Protein AF-I7MD70-F1 (afdb_monomer_lite)

Foldseek 3Di:
DVVVVVVVVVVVVVVVVVVVVVVVVVVVVVVVVVVVVVVVVVVVVCVVCLVVQLCSVPDLLLLLQLLLLCVVLVVDDLVLCPQLLVLLVCLVCCLVCQLVVVLVVCVVPVCPPVVVCVVPVPDDPVVVVVVSVVVSVVVSVVCNVDPVSVVSSVVSSVVSSVSSCVWFNPCSVVSRPDRDPPDDSNNSSVSSVVVSCCQPPPCDVPPHDHSLPDDRPDDCVNGPDDPDPDDDDD

Organism: Tetrahymena thermophila (strain SB210) (NCBI:txid312017)

pLDDT: mean 82.73, std 14.45, range [34.0, 96.69]

Sequence (234 aa):
MSSFIQYEFLKIYQGNQKIKNYYKRKRLIFQQKKVLKKKQKEIQMSTNNLRLKPWFHWTDEERSHAIFSAYEKRILKSEDLPSFLRANRINNVSTWVFPLIALPLFNQSIFKLGFAQRILLTRPAIEWHCFKIATVAASWLAWLNFSPFYRKLENEKEYLLDTLESRIGINVLDLNDALPRWTTSQEYNRRTQQLYNQRNGFFAGLLYPQEESSRPLVDIASFPKNLHKEKLTK

Radius of gyration: 27.77 Å; chains: 1; bounding box: 55×81×68 Å

Structure (mmCIF, N/CA/C/O backbone):
data_AF-I7MD70-F1
#
_entry.id   AF-I7MD70-F1
#
loop_
_atom_site.group_PDB
_atom_site.id
_atom_site.type_symbol
_atom_site.label_atom_id
_atom_site.label_alt_id
_atom_site.label_comp_id
_atom_site.label_asym_id
_atom_site.label_entity_id
_atom_site.label_seq_id
_atom_site.pdbx_PDB_ins_code
_atom_site.Cartn_x
_atom_site.Cartn_y
_atom_site.Cartn_z
_atom_site.occupancy
_atom_site.B_iso_or_equiv
_atom_site.auth_seq_id
_atom_site.auth_comp_id
_atom_site.auth_asym_id
_atom_site.auth_atom_id
_atom_site.pdbx_PDB_model_num
ATOM 1 N N . MET A 1 1 ? -29.480 62.661 -23.751 1.00 62.09 1 MET A N 1
ATOM 2 C CA . MET A 1 1 ? -29.067 62.670 -22.325 1.00 62.09 1 MET A CA 1
ATOM 3 C C . MET A 1 1 ? -29.335 61.352 -21.588 1.00 62.09 1 MET A C 1
ATOM 5 O O . MET A 1 1 ? -28.479 60.954 -20.813 1.00 62.09 1 MET A O 1
ATOM 9 N N . SER A 1 2 ? -30.439 60.631 -21.839 1.00 71.50 2 SER A N 1
ATOM 10 C CA . SER A 1 2 ? -30.762 59.364 -21.140 1.00 71.50 2 SER A CA 1
ATOM 11 C C . SER A 1 2 ? -29.744 58.215 -21.352 1.00 71.50 2 SER A C 1
ATOM 13 O O . SER A 1 2 ? -29.402 57.516 -20.401 1.00 71.50 2 SER A O 1
ATOM 15 N N . SER A 1 3 ? -29.168 58.070 -22.552 1.00 77.12 3 SER A N 1
ATOM 16 C CA . SER A 1 3 ? -28.225 56.981 -22.882 1.00 77.12 3 SER A CA 1
ATOM 17 C C . SER A 1 3 ? -26.868 57.061 -22.165 1.00 77.12 3 SER A C 1
ATOM 19 O O . SER A 1 3 ? -26.274 56.030 -21.852 1.00 77.12 3 SER A O 1
ATOM 21 N N . PHE A 1 4 ? -26.380 58.268 -21.863 1.00 82.50 4 PHE A N 1
ATOM 22 C CA . PHE A 1 4 ? -25.096 58.472 -21.180 1.00 82.50 4 PHE A CA 1
ATOM 23 C C . PHE A 1 4 ? -25.156 58.045 -19.705 1.00 82.50 4 PHE A C 1
ATOM 25 O O . PHE A 1 4 ? -24.253 57.373 -19.210 1.00 82.50 4 PHE A O 1
ATOM 32 N N . ILE A 1 5 ? -26.266 58.354 -19.025 1.00 83.75 5 ILE A N 1
ATOM 33 C CA . ILE A 1 5 ? -26.500 57.966 -17.625 1.00 83.75 5 ILE A CA 1
ATOM 34 C C . ILE A 1 5 ? -26.571 56.436 -17.496 1.00 83.75 5 ILE A C 1
ATOM 36 O O . ILE A 1 5 ? -25.999 55.861 -16.571 1.00 83.75 5 ILE A O 1
ATOM 40 N N . GLN A 1 6 ? -27.217 55.763 -18.454 1.00 83.81 6 GLN A N 1
ATOM 41 C CA . GLN A 1 6 ? -27.322 54.303 -18.465 1.00 83.81 6 GLN A CA 1
ATOM 42 C C . GLN A 1 6 ? -25.957 53.624 -18.675 1.00 83.81 6 GLN A C 1
ATOM 44 O O . GLN A 1 6 ? -25.673 52.613 -18.030 1.00 83.81 6 GLN A O 1
ATOM 49 N N . TYR A 1 7 ? -25.090 54.197 -19.518 1.00 87.69 7 TYR A N 1
ATOM 50 C CA . TYR A 1 7 ? -23.731 53.694 -19.741 1.00 87.69 7 TYR A CA 1
ATOM 51 C C . TYR A 1 7 ? -22.845 53.818 -18.491 1.00 87.69 7 TYR A C 1
ATOM 53 O O . TYR A 1 7 ? -22.216 52.837 -18.085 1.00 87.69 7 TYR A O 1
ATOM 61 N N . GLU A 1 8 ? -22.834 54.983 -17.835 1.00 88.56 8 GLU A N 1
ATOM 62 C CA . GLU A 1 8 ? -22.049 55.189 -16.609 1.00 88.56 8 GLU A CA 1
ATOM 63 C C . GLU A 1 8 ? -22.539 54.295 -15.457 1.00 88.56 8 GLU A C 1
ATOM 65 O O . GLU A 1 8 ? -21.729 53.686 -14.752 1.00 88.56 8 GLU A O 1
ATOM 70 N N . PHE A 1 9 ? -23.856 54.096 -15.317 1.00 88.94 9 PHE A N 1
ATOM 71 C CA . PHE A 1 9 ? -24.401 53.172 -14.318 1.00 88.94 9 PHE A CA 1
ATOM 72 C C . PHE A 1 9 ? -23.966 51.721 -14.570 1.00 88.94 9 PHE A C 1
ATOM 74 O O . PHE A 1 9 ? -23.571 51.010 -13.642 1.00 88.94 9 PHE A O 1
ATOM 81 N N . LEU A 1 10 ? -23.974 51.279 -15.832 1.00 87.81 10 LEU A N 1
ATOM 82 C CA . LEU A 1 10 ? -23.557 49.929 -16.208 1.00 87.81 10 LEU A CA 1
ATOM 83 C C . LEU A 1 10 ? -22.057 49.712 -15.955 1.00 87.81 10 LEU A C 1
ATOM 85 O O . LEU A 1 10 ? -21.657 48.652 -15.468 1.00 87.81 10 LEU A O 1
ATOM 89 N N . LYS A 1 11 ? -21.233 50.735 -16.202 1.00 88.44 11 LYS A N 1
ATOM 90 C CA . LYS A 1 11 ? -19.790 50.728 -15.926 1.00 88.44 11 LYS A CA 1
ATOM 91 C C . LYS A 1 11 ? -19.496 50.637 -14.426 1.00 88.44 11 LYS A C 1
ATOM 93 O O . LYS A 1 11 ? -18.677 49.810 -14.017 1.00 88.44 11 LYS A O 1
ATOM 98 N N . ILE A 1 12 ? -20.204 51.411 -13.599 1.00 88.19 12 ILE A N 1
ATOM 99 C CA . ILE A 1 12 ? -20.106 51.349 -12.130 1.00 88.19 12 ILE A CA 1
ATOM 100 C C . ILE A 1 12 ? -20.555 49.973 -11.620 1.00 88.19 12 ILE A C 1
ATOM 102 O O . ILE A 1 12 ? -19.866 49.351 -10.807 1.00 88.19 12 ILE A O 1
ATOM 106 N N . TYR A 1 13 ? -21.669 49.445 -12.135 1.00 91.94 13 TYR A N 1
ATOM 107 C CA . TYR A 1 13 ? -22.179 48.128 -11.756 1.00 91.94 13 TYR A CA 1
ATOM 108 C C . TYR A 1 13 ? -21.192 47.001 -12.104 1.00 91.94 13 TYR A C 1
ATOM 110 O O . TYR A 1 13 ? -20.881 46.155 -11.259 1.00 91.94 13 TYR A O 1
ATOM 118 N N . GLN A 1 14 ? -20.634 47.011 -13.319 1.00 89.56 14 GLN A N 1
ATOM 119 C CA . GLN A 1 14 ? -19.605 46.055 -13.737 1.00 89.56 14 GLN A CA 1
ATOM 120 C C . GLN A 1 14 ? -18.322 46.182 -12.901 1.00 89.56 14 GLN A C 1
ATOM 122 O O . GLN A 1 14 ? -17.722 45.164 -12.539 1.00 89.56 14 GLN A O 1
ATOM 127 N N . GLY A 1 15 ? -17.918 47.409 -12.553 1.00 90.38 15 GLY A N 1
ATOM 128 C CA . GLY A 1 15 ? -16.807 47.676 -11.637 1.00 90.38 15 GLY A CA 1
ATOM 129 C C . GLY A 1 15 ? -17.028 47.034 -10.265 1.00 90.38 15 GLY A C 1
ATOM 130 O O . GLY A 1 15 ? -16.187 46.265 -9.793 1.00 90.38 15 GLY A O 1
ATOM 131 N N . ASN A 1 16 ? -18.205 47.243 -9.673 1.00 91.38 16 ASN A N 1
ATOM 132 C CA . ASN A 1 16 ? -18.575 46.675 -8.375 1.00 91.38 16 ASN A CA 1
ATOM 133 C C . ASN A 1 16 ? -18.615 45.136 -8.388 1.00 91.38 16 ASN A C 1
ATOM 135 O O . ASN A 1 16 ? -18.145 44.496 -7.442 1.00 91.38 16 ASN A O 1
ATOM 139 N N . GLN A 1 17 ? -19.097 44.517 -9.471 1.00 92.44 17 GLN A N 1
ATOM 140 C CA . GLN A 1 17 ? -19.084 43.055 -9.620 1.00 92.44 17 GLN A CA 1
ATOM 141 C C . GLN A 1 17 ? -17.659 42.487 -9.712 1.00 92.44 17 GLN A C 1
ATOM 143 O O . GLN A 1 17 ? -17.348 41.477 -9.071 1.00 92.44 17 GLN A O 1
ATOM 148 N N . LYS A 1 18 ? -16.755 43.151 -10.448 1.00 90.50 18 LYS A N 1
ATOM 149 C CA . LYS A 1 18 ? -15.336 42.756 -10.521 1.00 90.50 18 LYS A CA 1
ATOM 150 C C . LYS A 1 18 ? -14.664 42.824 -9.149 1.00 90.50 18 LYS A C 1
ATOM 152 O O . LYS A 1 18 ? -13.985 41.872 -8.760 1.00 90.50 18 LYS A O 1
ATOM 157 N N . ILE A 1 19 ? -14.911 43.894 -8.392 1.00 92.31 19 ILE A N 1
ATOM 158 C CA . ILE A 1 19 ? -14.383 44.071 -7.031 1.00 92.31 19 ILE A CA 1
ATOM 159 C C . ILE A 1 19 ? -14.905 42.963 -6.101 1.00 92.31 19 ILE A C 1
ATOM 161 O O . ILE A 1 19 ? -14.122 42.305 -5.410 1.00 92.31 19 ILE A O 1
ATOM 165 N N . LYS A 1 20 ? -16.212 42.672 -6.131 1.00 92.62 20 LYS A N 1
ATOM 166 C CA . LYS A 1 20 ? -16.826 41.606 -5.319 1.00 92.62 20 LYS A CA 1
ATOM 167 C C . LYS A 1 20 ? -16.229 40.226 -5.628 1.00 92.62 20 LYS A C 1
ATOM 169 O O . LYS A 1 20 ? -15.899 39.470 -4.710 1.00 92.62 20 LYS A O 1
ATOM 174 N N . ASN A 1 21 ? -16.027 39.915 -6.909 1.00 93.69 21 ASN A N 1
ATOM 175 C CA . ASN A 1 21 ? -15.415 38.658 -7.344 1.00 93.69 21 ASN A CA 1
ATOM 176 C C . ASN A 1 21 ? -13.938 38.549 -6.940 1.00 93.69 21 ASN A C 1
ATOM 178 O O . ASN A 1 21 ? -13.503 37.479 -6.502 1.00 93.69 21 ASN A O 1
ATOM 182 N N . TYR A 1 22 ? -13.184 39.650 -7.014 1.00 94.69 22 TYR A N 1
ATOM 183 C CA . TYR A 1 22 ? -11.796 39.706 -6.554 1.00 94.69 22 TYR A CA 1
ATOM 184 C C . TYR A 1 22 ? -11.681 39.331 -5.068 1.00 94.69 22 TYR A C 1
ATOM 186 O O . TYR A 1 22 ? -10.926 38.420 -4.711 1.00 94.69 22 TYR A O 1
ATOM 194 N N . TYR A 1 23 ? -12.491 39.946 -4.199 1.00 95.62 23 TYR A N 1
ATOM 195 C CA . TYR A 1 23 ? -1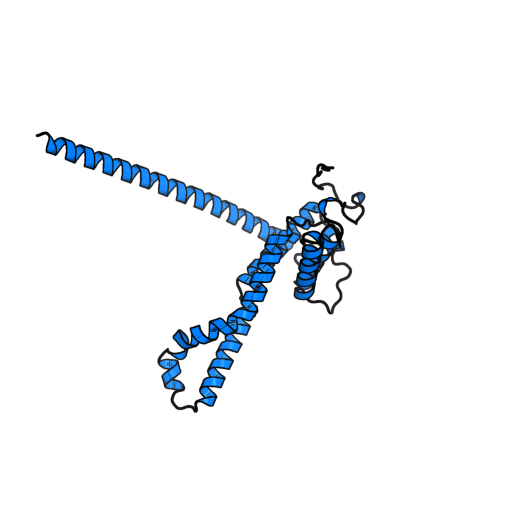2.476 39.640 -2.765 1.00 95.62 23 TYR A CA 1
ATOM 196 C C . TYR A 1 23 ? -12.948 38.213 -2.454 1.00 95.62 23 TYR A C 1
ATOM 198 O O . TYR A 1 23 ? -12.346 37.540 -1.611 1.00 95.62 23 TYR A O 1
ATOM 206 N N . LYS A 1 24 ? -13.958 37.700 -3.173 1.00 94.62 24 LYS A N 1
ATOM 207 C CA . LYS A 1 24 ? -14.415 36.304 -3.038 1.00 94.62 24 LYS A CA 1
ATOM 208 C C . LYS A 1 24 ? -13.292 35.310 -3.358 1.00 94.62 24 LYS A C 1
ATOM 210 O O . LYS A 1 24 ? -13.050 34.387 -2.578 1.00 94.62 24 LYS A O 1
ATOM 215 N N . ARG A 1 25 ? -12.557 35.524 -4.457 1.00 93.75 25 ARG A N 1
ATOM 216 C CA . ARG A 1 25 ? -11.420 34.673 -4.852 1.00 93.75 25 ARG A CA 1
ATOM 217 C C . ARG A 1 25 ? -10.278 34.747 -3.837 1.00 93.75 25 ARG A C 1
ATOM 219 O O . ARG A 1 25 ? -9.743 33.711 -3.448 1.00 93.75 25 ARG A O 1
ATOM 226 N N . LYS A 1 26 ? -9.948 35.947 -3.346 1.00 94.50 26 LYS A N 1
ATOM 227 C CA . LYS A 1 26 ? -8.912 36.146 -2.318 1.00 94.50 26 LYS A CA 1
ATOM 228 C C . LYS A 1 26 ? -9.257 35.413 -1.013 1.00 94.50 26 LYS A C 1
ATOM 230 O O . LYS A 1 26 ? -8.385 34.768 -0.431 1.00 94.50 26 LYS A O 1
ATOM 235 N N . ARG A 1 27 ? -10.531 35.429 -0.596 1.00 94.06 27 ARG A N 1
ATOM 236 C CA . ARG A 1 27 ? -11.025 34.691 0.582 1.00 94.06 27 ARG A CA 1
ATOM 237 C C . ARG A 1 27 ? -10.924 33.172 0.406 1.00 94.06 27 ARG A C 1
ATOM 239 O O . ARG A 1 27 ? -10.462 32.501 1.325 1.00 94.06 27 ARG A O 1
ATOM 246 N N . LEU A 1 28 ? -11.289 32.641 -0.765 1.00 94.38 28 LEU A N 1
ATOM 247 C CA . LEU A 1 28 ? -11.157 31.210 -1.080 1.00 94.38 28 LEU A CA 1
ATOM 248 C C . LEU A 1 28 ? -9.696 30.746 -1.046 1.00 94.38 28 LEU A C 1
ATOM 250 O O . LEU A 1 28 ? -9.386 29.751 -0.394 1.00 94.38 28 LEU A O 1
ATOM 254 N N . ILE A 1 29 ? -8.785 31.501 -1.669 1.00 93.81 29 ILE A N 1
ATOM 255 C CA . ILE A 1 29 ? -7.344 31.195 -1.649 1.00 93.81 29 ILE A CA 1
ATOM 256 C C . ILE A 1 29 ? -6.813 31.202 -0.211 1.00 93.81 29 ILE A C 1
ATOM 258 O O . ILE A 1 29 ? -6.045 30.323 0.178 1.00 93.81 29 ILE A O 1
ATOM 262 N N . PHE A 1 30 ? -7.231 32.172 0.604 1.00 93.88 30 PHE A N 1
ATOM 263 C CA . PHE A 1 30 ? -6.825 32.247 2.004 1.00 93.88 30 PHE A CA 1
ATOM 264 C C . PHE A 1 30 ? -7.331 31.053 2.830 1.00 93.88 30 PHE A C 1
ATOM 266 O O . PHE A 1 30 ? -6.571 30.489 3.619 1.00 93.88 30 PHE A O 1
ATOM 273 N N . GLN A 1 31 ? -8.580 30.623 2.623 1.00 92.06 31 GLN A N 1
ATOM 274 C CA . GLN A 1 31 ? -9.125 29.428 3.274 1.00 92.06 31 GLN A CA 1
ATOM 275 C C . GLN A 1 31 ? -8.383 28.156 2.848 1.00 92.06 31 GLN A C 1
ATOM 277 O O . GLN A 1 31 ? -7.977 27.380 3.710 1.00 92.06 31 GLN A O 1
ATOM 282 N N . GLN A 1 32 ? -8.116 27.980 1.551 1.00 91.81 32 GLN A N 1
ATOM 283 C CA . GLN A 1 32 ? -7.331 26.846 1.051 1.00 91.81 32 GLN A CA 1
ATOM 284 C C . GLN A 1 32 ? -5.920 26.824 1.649 1.00 91.81 32 GLN A C 1
ATOM 286 O O . GLN A 1 32 ? -5.474 25.782 2.127 1.00 91.81 32 GLN A O 1
ATOM 291 N N . LYS A 1 33 ? -5.237 27.976 1.718 1.00 90.69 33 LYS A N 1
ATOM 292 C CA . LYS A 1 33 ? -3.918 28.086 2.362 1.00 90.69 33 LYS A CA 1
ATOM 293 C C . LYS A 1 33 ? -3.961 27.726 3.848 1.00 90.69 33 LYS A C 1
ATOM 295 O O . LYS A 1 33 ? -3.048 27.057 4.324 1.00 90.69 33 LYS A O 1
ATOM 300 N N . LYS A 1 34 ? -5.008 28.123 4.582 1.00 88.38 34 LYS A N 1
ATOM 301 C CA . LYS A 1 34 ? -5.188 27.724 5.991 1.00 88.38 34 LYS A CA 1
ATOM 302 C C . LYS A 1 34 ? -5.353 26.211 6.140 1.00 88.38 34 LYS A C 1
ATOM 304 O O . LYS A 1 34 ? -4.691 25.627 6.993 1.00 88.38 34 LYS A O 1
ATOM 309 N N . VAL A 1 35 ? -6.181 25.583 5.303 1.00 88.38 35 VAL A N 1
ATOM 310 C CA . VAL A 1 35 ? -6.383 24.123 5.317 1.00 88.38 35 VAL A CA 1
ATOM 311 C C . VAL A 1 35 ? -5.085 23.388 4.975 1.00 88.38 35 VAL A C 1
ATOM 313 O O . VAL A 1 35 ? -4.715 22.456 5.683 1.00 88.38 35 VAL A O 1
ATOM 316 N N . LEU A 1 36 ? -4.351 23.840 3.954 1.00 86.25 36 LEU A N 1
ATOM 317 C CA . LEU A 1 36 ? -3.056 23.263 3.580 1.00 86.25 36 LEU A CA 1
ATOM 318 C C . LEU A 1 36 ? -2.019 23.404 4.696 1.00 86.25 36 LEU A C 1
ATOM 320 O O . LEU A 1 36 ? -1.348 22.433 5.016 1.00 86.25 36 LEU A O 1
ATOM 324 N N . LYS A 1 37 ? -1.920 24.576 5.335 1.00 83.25 37 LYS A N 1
ATOM 325 C CA . LYS A 1 37 ? -0.981 24.802 6.444 1.00 83.25 37 LYS A CA 1
ATOM 326 C C . LYS A 1 37 ? -1.331 23.958 7.674 1.00 83.25 37 LYS A C 1
ATOM 328 O O . LYS A 1 37 ? -0.429 23.495 8.364 1.00 83.25 37 LYS A O 1
ATOM 333 N N . LYS A 1 38 ? -2.626 23.738 7.938 1.00 83.25 38 LYS A N 1
ATOM 334 C CA . LYS A 1 38 ? -3.089 22.828 8.995 1.00 83.25 38 LYS A CA 1
ATOM 335 C C . LYS A 1 38 ? -2.690 21.383 8.681 1.00 83.25 38 LYS A C 1
ATOM 337 O O . LYS A 1 38 ? -2.018 20.775 9.503 1.00 83.25 38 LYS A O 1
ATOM 342 N N . LYS A 1 39 ? -2.979 20.899 7.467 1.00 77.75 39 LYS A N 1
ATOM 343 C CA . LYS A 1 39 ? -2.555 19.566 7.005 1.00 77.75 39 LYS A CA 1
ATOM 344 C C . LYS A 1 39 ? -1.038 19.389 7.054 1.00 77.75 39 LYS A C 1
ATOM 346 O O . LYS A 1 39 ? -0.562 18.364 7.508 1.00 77.75 39 LYS A O 1
ATOM 351 N N . GLN A 1 40 ? -0.268 20.391 6.631 1.00 72.50 40 GLN A N 1
ATOM 352 C CA . GLN A 1 40 ? 1.195 20.351 6.705 1.00 72.50 40 GLN A CA 1
ATOM 353 C C . GLN A 1 40 ? 1.696 20.263 8.148 1.00 72.50 40 GLN A C 1
ATOM 355 O O . GLN A 1 40 ? 2.609 19.493 8.411 1.00 72.50 40 GLN A O 1
ATOM 360 N N . LYS A 1 41 ? 1.089 20.999 9.089 1.00 65.12 41 LYS A N 1
ATOM 361 C CA . LYS A 1 41 ? 1.418 20.881 10.517 1.00 65.12 41 LYS A CA 1
ATOM 362 C C . LYS A 1 41 ? 1.032 19.522 11.101 1.00 65.12 41 LYS A C 1
ATOM 364 O O . LYS A 1 41 ? 1.801 18.987 11.885 1.00 65.12 41 LYS A O 1
ATOM 369 N N . GLU A 1 42 ? -0.120 18.970 10.728 1.00 66.31 42 GLU A N 1
ATOM 370 C CA . GLU A 1 42 ? -0.543 17.620 11.133 1.00 66.31 42 GLU A CA 1
ATOM 371 C C . GLU A 1 42 ? 0.444 16.565 10.612 1.00 66.31 42 GLU A C 1
ATOM 373 O O . GLU A 1 42 ? 0.923 15.746 11.389 1.00 66.31 42 GLU A O 1
ATOM 378 N N . ILE A 1 43 ? 0.850 16.664 9.341 1.00 64.94 43 ILE A N 1
ATOM 379 C CA . ILE A 1 43 ? 1.888 15.809 8.750 1.00 64.94 43 ILE A CA 1
ATOM 380 C C . ILE A 1 43 ? 3.215 15.983 9.500 1.00 64.94 43 ILE A C 1
ATOM 382 O O . ILE A 1 43 ? 3.817 14.992 9.896 1.00 64.94 43 ILE A O 1
ATOM 386 N N . GLN A 1 44 ? 3.647 17.220 9.763 1.00 55.69 44 GLN A N 1
ATOM 387 C CA . GLN A 1 44 ? 4.929 17.504 10.415 1.00 55.69 44 GLN A CA 1
ATOM 388 C C . GLN A 1 44 ? 4.974 17.035 11.883 1.00 55.69 44 GLN A C 1
ATOM 390 O O . GLN A 1 44 ? 5.996 16.519 12.338 1.00 55.69 44 GLN A O 1
ATOM 395 N N . MET A 1 45 ? 3.866 17.164 12.622 1.00 54.03 45 MET A N 1
ATOM 396 C CA . MET A 1 45 ? 3.742 16.599 13.971 1.00 54.03 45 MET A CA 1
ATOM 397 C C . MET A 1 45 ? 3.672 15.070 13.939 1.00 54.03 45 MET A C 1
ATOM 399 O O . MET A 1 45 ? 4.293 14.432 14.785 1.00 54.03 45 MET A O 1
ATOM 403 N N . SER A 1 46 ? 3.012 14.474 12.937 1.00 57.81 46 SER A N 1
ATOM 404 C CA . SER A 1 46 ? 3.039 13.019 12.756 1.00 57.81 46 SER A CA 1
ATOM 405 C C . SER A 1 46 ? 4.465 12.519 12.505 1.00 57.81 46 SER A C 1
ATOM 407 O O . SER A 1 46 ? 4.879 11.548 13.130 1.00 57.81 46 SER A O 1
ATOM 409 N N . THR A 1 47 ? 5.265 13.235 11.700 1.00 54.22 47 THR A N 1
ATOM 410 C CA . THR A 1 47 ? 6.627 12.810 11.346 1.00 54.22 47 THR A CA 1
ATOM 411 C C . THR A 1 47 ? 7.620 12.887 12.500 1.00 54.22 47 THR A C 1
ATOM 413 O O . THR A 1 47 ? 8.487 12.024 12.600 1.00 54.22 47 THR A O 1
ATOM 416 N N . ASN A 1 48 ? 7.489 13.867 13.401 1.00 51.44 48 ASN A N 1
ATOM 417 C CA . ASN A 1 48 ? 8.353 13.952 14.586 1.00 51.44 48 ASN A CA 1
ATOM 418 C C . ASN A 1 48 ? 8.004 12.894 15.648 1.00 51.44 48 ASN A C 1
ATOM 420 O O . ASN A 1 48 ? 8.880 12.510 16.417 1.00 51.44 48 ASN A O 1
ATOM 424 N N . ASN A 1 49 ? 6.774 12.367 15.636 1.00 64.12 49 ASN A N 1
ATOM 425 C CA . ASN A 1 49 ? 6.359 11.242 16.477 1.00 64.12 49 ASN A CA 1
ATOM 426 C C . ASN A 1 49 ? 6.557 9.870 15.817 1.00 64.12 49 ASN A C 1
ATOM 428 O O . ASN A 1 49 ? 6.466 8.869 16.519 1.00 64.12 49 ASN A O 1
ATOM 432 N N . LEU A 1 50 ? 6.860 9.787 14.511 1.00 68.44 50 LEU A N 1
ATOM 433 C CA . LEU A 1 50 ? 7.032 8.499 13.820 1.00 68.44 50 LEU A CA 1
ATOM 434 C C . LEU A 1 50 ? 8.065 7.611 14.515 1.00 68.44 50 LEU A C 1
ATOM 436 O O . LEU A 1 50 ? 7.801 6.436 14.704 1.00 68.44 50 LEU A O 1
ATOM 440 N N . ARG A 1 51 ? 9.202 8.172 14.947 1.00 73.12 51 ARG A N 1
ATOM 441 C CA . ARG A 1 51 ? 10.269 7.415 15.630 1.00 73.12 51 ARG A CA 1
ATOM 442 C C . ARG A 1 51 ? 9.859 6.833 16.984 1.00 73.12 51 ARG A C 1
ATOM 444 O O . ARG A 1 51 ? 10.524 5.926 17.462 1.00 73.12 51 ARG A O 1
ATOM 451 N N . LEU A 1 52 ? 8.820 7.383 17.609 1.00 80.19 52 LEU A N 1
ATOM 452 C CA . LEU A 1 52 ? 8.313 6.925 18.903 1.00 80.19 52 LEU A CA 1
ATOM 453 C C . LEU A 1 52 ? 7.205 5.879 18.748 1.00 80.19 52 LEU A C 1
ATOM 455 O O . LEU A 1 52 ? 6.788 5.297 19.745 1.00 80.19 52 LEU A O 1
ATOM 459 N N . LYS A 1 53 ? 6.728 5.638 17.520 1.00 83.81 53 LYS A N 1
ATOM 460 C CA . LYS A 1 53 ? 5.684 4.649 17.265 1.00 83.81 53 LYS A CA 1
ATOM 461 C C . LYS A 1 53 ? 6.251 3.233 17.373 1.00 83.81 53 LYS A C 1
ATOM 463 O O . LYS A 1 53 ? 7.325 2.971 16.822 1.00 83.81 53 LYS A O 1
ATOM 468 N N . PRO A 1 54 ? 5.520 2.293 17.992 1.00 83.94 54 PRO A N 1
ATOM 469 C CA . PRO A 1 54 ? 6.025 0.943 18.229 1.00 83.94 54 PRO A CA 1
ATOM 470 C C . PRO A 1 54 ? 6.327 0.162 16.937 1.00 83.94 54 PRO A C 1
ATOM 472 O O . PRO A 1 54 ? 7.216 -0.683 16.925 1.00 83.94 54 PRO A O 1
ATOM 475 N N . TRP A 1 55 ? 5.660 0.487 15.826 1.00 86.75 55 TRP A N 1
ATOM 476 C CA . TRP A 1 55 ? 5.882 -0.131 14.509 1.00 86.75 55 TRP A CA 1
ATOM 477 C C . TRP A 1 55 ? 6.846 0.636 13.598 1.00 86.75 55 TRP A C 1
ATOM 479 O O . TRP A 1 55 ? 6.941 0.338 12.406 1.00 86.75 55 TRP A O 1
ATOM 489 N N . PHE A 1 56 ? 7.553 1.652 14.102 1.00 88.75 56 PHE A N 1
ATOM 490 C CA . PHE A 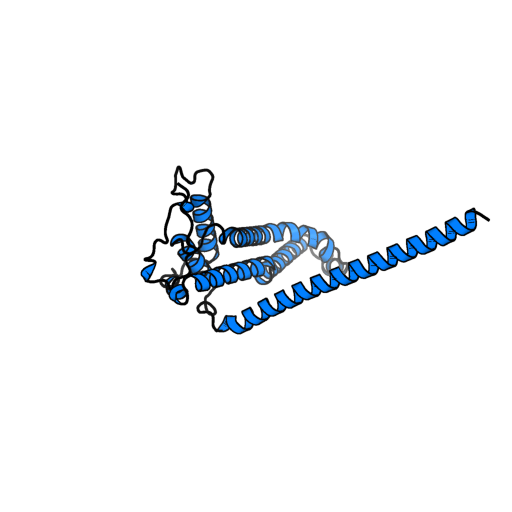1 56 ? 8.462 2.448 13.271 1.00 88.75 56 PHE A CA 1
ATOM 491 C C . PHE A 1 56 ? 9.509 1.580 12.563 1.00 88.75 56 PHE A C 1
ATOM 493 O O . PHE A 1 56 ? 9.767 1.758 11.372 1.00 88.75 56 PHE A O 1
ATOM 500 N N . HIS A 1 57 ? 10.059 0.610 13.294 1.00 89.25 57 HIS A N 1
ATOM 501 C CA . HIS A 1 57 ? 11.090 -0.310 12.818 1.00 89.25 57 HIS A CA 1
ATOM 502 C C . HIS A 1 57 ? 10.547 -1.515 12.050 1.00 89.25 57 HIS A C 1
ATOM 504 O O . HIS A 1 57 ? 11.344 -2.311 11.561 1.00 89.25 57 HIS A O 1
ATOM 510 N N . TRP A 1 58 ? 9.225 -1.653 11.937 1.00 92.50 58 TRP A N 1
ATOM 511 C CA . TRP A 1 58 ? 8.635 -2.802 11.269 1.00 92.50 58 TRP A CA 1
ATOM 512 C C . TRP A 1 58 ? 8.868 -2.776 9.766 1.00 92.50 58 TRP A C 1
ATOM 514 O O . TRP A 1 58 ? 8.711 -1.727 9.125 1.00 92.50 58 TRP A O 1
ATOM 524 N N . THR A 1 59 ? 9.168 -3.948 9.212 1.00 93.12 59 THR A N 1
ATOM 525 C CA . THR A 1 59 ? 9.240 -4.171 7.769 1.00 93.12 59 THR A CA 1
ATOM 526 C C . THR A 1 59 ? 7.859 -4.046 7.122 1.00 93.12 59 THR A C 1
ATOM 528 O O . THR A 1 59 ? 6.820 -3.994 7.789 1.00 93.12 59 THR A O 1
ATOM 531 N N . ASP A 1 60 ? 7.820 -3.982 5.790 1.00 93.00 60 ASP A N 1
ATOM 532 C CA . ASP A 1 60 ? 6.553 -3.877 5.062 1.00 93.00 60 ASP A CA 1
ATOM 533 C C . ASP A 1 60 ? 5.652 -5.106 5.290 1.00 93.00 60 ASP A C 1
ATOM 535 O O . ASP A 1 60 ? 4.422 -4.994 5.360 1.00 93.00 60 ASP A O 1
ATOM 539 N N . GLU A 1 61 ? 6.262 -6.282 5.445 1.00 93.88 61 GLU A N 1
ATOM 540 C CA . GLU A 1 61 ? 5.598 -7.544 5.764 1.00 93.88 61 GLU A CA 1
ATOM 541 C C . GLU A 1 61 ? 4.958 -7.495 7.150 1.00 93.88 61 GLU A C 1
ATOM 543 O O . GLU A 1 61 ? 3.768 -7.779 7.268 1.00 93.88 61 GLU A O 1
ATOM 548 N N . GLU A 1 62 ? 5.711 -7.072 8.167 1.00 94.19 62 GLU A N 1
ATOM 549 C CA . GLU A 1 62 ? 5.254 -6.953 9.558 1.00 94.19 62 GLU A CA 1
ATOM 550 C C . GLU A 1 62 ? 4.084 -5.977 9.687 1.00 94.19 62 GLU A C 1
ATOM 552 O O . GLU A 1 62 ? 3.045 -6.299 10.266 1.00 94.19 62 GLU A O 1
ATOM 557 N N . ARG A 1 63 ? 4.185 -4.810 9.040 1.00 94.69 63 ARG A N 1
ATOM 558 C CA . ARG A 1 63 ? 3.086 -3.832 8.977 1.00 94.69 63 ARG A CA 1
ATOM 559 C C . ARG A 1 63 ? 1.829 -4.436 8.352 1.00 94.69 63 ARG A C 1
ATOM 561 O O . ARG A 1 63 ? 0.722 -4.237 8.852 1.00 94.69 63 ARG A O 1
ATOM 568 N N . SER A 1 64 ? 1.989 -5.181 7.260 1.00 95.62 64 SER A N 1
ATOM 569 C CA . SER A 1 64 ? 0.864 -5.796 6.544 1.00 95.62 64 SER A CA 1
ATOM 570 C C . SER A 1 64 ? 0.240 -6.948 7.334 1.00 95.62 64 SER A C 1
ATOM 572 O O . SER A 1 64 ? -0.985 -7.082 7.350 1.00 95.62 64 SER A O 1
ATOM 574 N N . HIS A 1 65 ? 1.061 -7.742 8.025 1.00 95.38 65 HIS A N 1
ATOM 575 C CA . HIS A 1 65 ? 0.608 -8.789 8.933 1.00 95.38 65 HIS A CA 1
ATOM 576 C C . HIS A 1 65 ? -0.169 -8.196 10.101 1.00 95.38 65 HIS A C 1
ATOM 578 O O . HIS A 1 65 ? -1.268 -8.661 10.386 1.00 95.38 65 HIS A O 1
ATOM 584 N N . ALA A 1 66 ? 0.350 -7.166 10.770 1.00 94.31 66 ALA A N 1
ATOM 585 C CA . ALA A 1 66 ? -0.333 -6.559 11.906 1.00 94.31 66 ALA A CA 1
ATOM 586 C C . ALA A 1 66 ? -1.717 -6.018 11.511 1.00 94.31 66 ALA A C 1
ATOM 588 O O . ALA A 1 66 ? -2.694 -6.241 12.225 1.00 94.31 66 ALA A O 1
ATOM 589 N N . ILE A 1 67 ? -1.832 -5.390 10.333 1.00 95.56 67 ILE A N 1
ATOM 590 C CA . ILE A 1 67 ? -3.120 -4.955 9.768 1.00 95.56 67 ILE A CA 1
ATOM 591 C C . ILE A 1 67 ? -4.045 -6.153 9.516 1.00 95.56 67 ILE A C 1
ATOM 593 O O . ILE A 1 67 ? -5.220 -6.111 9.891 1.00 95.56 67 ILE A O 1
ATOM 597 N N . PHE A 1 68 ? -3.533 -7.225 8.903 1.00 95.50 68 PHE A N 1
ATOM 598 C CA . PHE A 1 68 ? -4.298 -8.451 8.665 1.00 95.50 68 PHE A CA 1
ATOM 599 C C . PHE A 1 68 ? -4.803 -9.061 9.980 1.00 95.50 68 PHE A C 1
ATOM 601 O O . PHE A 1 68 ? -6.006 -9.254 10.132 1.00 95.50 68 PHE A O 1
ATOM 608 N N . SER A 1 69 ? -3.917 -9.294 10.949 1.00 93.00 69 SER A N 1
ATOM 609 C CA . SER A 1 69 ? -4.253 -9.880 12.247 1.00 93.00 69 SER A CA 1
ATOM 610 C C . SER A 1 69 ? -5.185 -8.999 13.058 1.00 93.00 69 SER A C 1
ATOM 612 O O . SER A 1 69 ? -6.084 -9.511 13.720 1.00 93.00 69 SER A O 1
ATOM 614 N N . ALA A 1 70 ? -5.027 -7.678 13.001 1.00 92.00 70 ALA A N 1
ATOM 615 C CA . ALA A 1 70 ? -5.963 -6.783 13.656 1.00 92.00 70 ALA A CA 1
ATOM 616 C C . ALA A 1 70 ? -7.356 -6.849 13.036 1.00 92.00 70 ALA A C 1
ATOM 618 O O . ALA A 1 70 ? -8.352 -6.814 13.759 1.00 92.00 70 ALA A O 1
ATOM 619 N N . TYR A 1 71 ? -7.446 -6.947 11.710 1.00 93.06 71 TYR A N 1
ATOM 620 C CA . TYR A 1 71 ? -8.733 -7.112 11.052 1.00 93.06 71 TYR A CA 1
ATOM 621 C C . TYR A 1 71 ? -9.340 -8.490 11.333 1.00 93.06 71 TYR A C 1
ATOM 623 O O . TYR A 1 71 ? -10.523 -8.596 11.656 1.00 93.06 71 TYR A O 1
ATOM 631 N N . GLU A 1 72 ? -8.531 -9.546 11.308 1.00 91.31 72 GLU A N 1
ATOM 632 C CA . GLU A 1 72 ? -8.923 -10.900 11.693 1.00 91.31 72 GLU A CA 1
ATOM 633 C C . GLU A 1 72 ? -9.503 -10.931 13.112 1.00 91.31 72 GLU A C 1
ATOM 635 O O . GLU A 1 72 ? -10.648 -11.355 13.287 1.00 91.31 72 GLU A O 1
ATOM 640 N N . LYS A 1 73 ? -8.785 -10.347 14.081 1.00 88.12 73 LYS A N 1
ATOM 641 C CA . LYS A 1 73 ? -9.187 -10.188 15.489 1.00 88.12 73 LYS A CA 1
ATOM 642 C C . LYS A 1 73 ? -10.323 -9.170 15.713 1.00 88.12 73 LYS A C 1
ATOM 644 O O . LYS A 1 73 ? -10.781 -9.033 16.848 1.00 88.12 73 LYS A O 1
ATOM 649 N N . ARG A 1 74 ? -10.807 -8.498 14.655 1.00 87.00 74 ARG A N 1
ATOM 650 C CA . ARG A 1 74 ? -11.882 -7.476 14.663 1.00 87.00 74 ARG A CA 1
ATOM 651 C C . ARG A 1 74 ? -11.561 -6.222 15.485 1.00 87.00 74 ARG A C 1
ATOM 653 O O . ARG A 1 74 ? -12.445 -5.584 16.048 1.00 87.00 74 ARG A O 1
ATOM 660 N N . ILE A 1 75 ? -10.282 -5.875 15.564 1.00 87.50 75 ILE A N 1
ATOM 661 C CA . ILE A 1 75 ? -9.807 -4.608 16.133 1.00 87.50 75 ILE A CA 1
ATOM 662 C C . ILE A 1 75 ? -9.961 -3.491 15.090 1.00 87.50 75 ILE A C 1
ATOM 664 O O . ILE A 1 75 ? -10.391 -2.382 15.418 1.00 87.50 75 ILE A O 1
ATOM 668 N N . LEU A 1 76 ? -9.647 -3.791 13.823 1.00 89.94 76 LEU A N 1
ATOM 669 C CA . LEU A 1 76 ? -10.027 -2.956 12.679 1.00 89.94 76 LEU A CA 1
ATOM 670 C C . LEU A 1 76 ? -11.422 -3.321 12.207 1.00 89.94 76 LEU A C 1
ATOM 672 O O . LEU A 1 76 ? -11.792 -4.497 12.214 1.00 89.94 76 LEU A O 1
ATOM 676 N N . LYS A 1 77 ? -12.150 -2.306 11.752 1.00 89.19 77 LYS A N 1
ATOM 677 C CA . LYS A 1 77 ? -13.477 -2.463 11.178 1.00 89.19 77 LYS A CA 1
ATOM 678 C C . LYS A 1 77 ? -13.422 -2.349 9.662 1.00 89.19 77 LYS A C 1
ATOM 680 O O . LYS A 1 77 ? -12.503 -1.768 9.080 1.00 89.19 77 LYS A O 1
ATOM 685 N N . SER A 1 78 ? -14.471 -2.831 9.016 1.00 90.31 78 SER A N 1
ATOM 686 C CA . SER A 1 78 ? -14.671 -2.722 7.574 1.00 90.31 78 SER A CA 1
ATOM 687 C C . SER A 1 78 ? -14.792 -1.293 7.055 1.00 90.31 78 SER A C 1
ATOM 689 O O . SER A 1 78 ? -14.593 -1.077 5.863 1.00 90.31 78 SER A O 1
ATOM 691 N N . GLU A 1 79 ? -15.076 -0.313 7.912 1.00 90.19 79 GLU A N 1
ATOM 692 C CA . GLU A 1 79 ? -15.057 1.109 7.550 1.00 90.19 79 GLU A CA 1
ATOM 693 C C . GLU A 1 79 ? -13.634 1.670 7.378 1.00 90.19 79 GLU A C 1
ATOM 695 O O . GLU A 1 79 ? -13.433 2.586 6.580 1.00 90.19 79 GLU A O 1
ATOM 700 N N . ASP A 1 80 ? -12.637 1.080 8.047 1.00 91.00 80 ASP A N 1
ATOM 701 C CA . ASP A 1 80 ? -11.254 1.575 8.052 1.00 91.00 80 ASP A CA 1
ATOM 702 C C . ASP A 1 80 ? -10.468 1.108 6.805 1.00 91.00 80 ASP A C 1
ATOM 704 O O . ASP A 1 80 ? -9.615 1.811 6.263 1.00 91.00 80 ASP A O 1
ATOM 708 N N . LEU A 1 81 ? -10.769 -0.095 6.310 1.00 94.44 81 LEU A N 1
ATOM 709 C CA . LEU A 1 81 ? -10.041 -0.783 5.233 1.00 94.44 81 LEU A CA 1
ATOM 710 C C . LEU A 1 81 ? -10.248 -0.313 3.778 1.00 94.44 81 LEU A C 1
ATOM 712 O O . LEU A 1 81 ? -9.333 -0.526 2.974 1.00 94.44 81 LEU A O 1
ATOM 716 N N . PRO A 1 82 ? -11.383 0.276 3.348 1.00 94.69 82 PRO A N 1
ATOM 717 C CA . PRO A 1 82 ? -11.656 0.485 1.928 1.00 94.69 82 PRO A CA 1
ATOM 718 C C . PRO A 1 82 ? -10.621 1.372 1.233 1.00 94.69 82 PRO A C 1
ATOM 720 O O . PRO A 1 82 ? -10.309 1.146 0.062 1.00 94.69 82 PRO A O 1
ATOM 723 N N . SER A 1 83 ? -10.076 2.370 1.938 1.00 94.94 83 SER A N 1
ATOM 724 C CA . SER A 1 83 ? -9.041 3.260 1.397 1.00 94.94 83 SER A CA 1
ATOM 725 C C . SER A 1 83 ? -7.745 2.496 1.104 1.00 94.94 83 SER A C 1
ATOM 727 O O . SER A 1 83 ? -7.250 2.518 -0.028 1.00 94.94 83 SER A O 1
ATOM 729 N N . PHE A 1 84 ? -7.281 1.711 2.078 1.00 96.69 84 PHE A N 1
ATOM 730 C CA . PHE A 1 84 ? -6.129 0.821 1.954 1.00 96.69 84 PHE A CA 1
ATOM 731 C C . PHE A 1 84 ? -6.302 -0.214 0.831 1.00 96.69 84 PHE A C 1
ATOM 733 O O . PHE A 1 84 ? -5.436 -0.351 -0.035 1.00 96.69 84 PHE A O 1
ATOM 740 N N . LEU A 1 85 ? -7.450 -0.898 0.775 1.00 96.56 85 LEU A N 1
ATOM 741 C CA . LEU A 1 85 ? -7.728 -1.911 -0.250 1.00 96.56 85 LEU A CA 1
ATOM 742 C C . LEU A 1 85 ? -7.761 -1.313 -1.664 1.00 96.56 85 LEU A C 1
ATOM 744 O O . LEU A 1 85 ? -7.236 -1.905 -2.614 1.00 96.56 85 LEU A O 1
ATOM 748 N N . ARG A 1 86 ? -8.333 -0.111 -1.820 1.00 96.56 86 ARG A N 1
ATOM 749 C CA . ARG A 1 86 ? -8.301 0.628 -3.091 1.00 96.56 86 ARG A CA 1
ATOM 750 C C . ARG A 1 86 ? -6.878 1.029 -3.465 1.00 96.56 86 ARG A C 1
ATOM 752 O O . ARG A 1 86 ? -6.507 0.859 -4.624 1.00 96.56 86 ARG A O 1
ATOM 759 N N . ALA A 1 87 ? -6.084 1.528 -2.517 1.00 96.19 87 ALA A N 1
ATOM 760 C CA . ALA A 1 87 ? -4.686 1.877 -2.761 1.00 96.19 87 ALA A CA 1
ATOM 761 C C . ALA A 1 87 ? -3.872 0.655 -3.214 1.00 96.19 87 ALA A C 1
ATOM 763 O O . ALA A 1 87 ? -3.168 0.738 -4.218 1.00 96.19 87 ALA A O 1
ATOM 764 N N . ASN A 1 88 ? -4.053 -0.498 -2.563 1.00 95.88 88 ASN A N 1
ATOM 765 C CA . ASN A 1 88 ? -3.407 -1.755 -2.943 1.00 95.88 88 ASN A CA 1
ATOM 766 C C . ASN A 1 88 ? -3.808 -2.194 -4.361 1.00 95.88 88 ASN A C 1
ATOM 768 O O . ASN A 1 88 ? -2.957 -2.553 -5.173 1.00 95.88 88 ASN A O 1
ATOM 772 N N . ARG A 1 89 ? -5.102 -2.107 -4.701 1.00 95.19 89 ARG A N 1
ATOM 773 C CA . ARG A 1 89 ? -5.589 -2.434 -6.049 1.00 95.19 89 ARG A CA 1
ATOM 774 C C . ARG A 1 89 ? -4.984 -1.519 -7.108 1.00 95.19 89 ARG A C 1
ATOM 776 O O . ARG A 1 89 ? -4.529 -2.013 -8.134 1.00 95.19 89 ARG A O 1
ATOM 783 N N . ILE A 1 90 ? -4.962 -0.209 -6.861 1.00 95.50 90 ILE A N 1
ATOM 784 C CA . ILE A 1 90 ? -4.370 0.768 -7.782 1.00 95.50 90 ILE A CA 1
ATOM 785 C C . ILE A 1 90 ? -2.876 0.495 -7.950 1.00 95.50 90 ILE A C 1
ATOM 787 O O . ILE A 1 90 ? -2.404 0.481 -9.081 1.00 95.50 90 ILE A O 1
ATOM 791 N N . ASN A 1 91 ? -2.152 0.229 -6.860 1.00 94.62 91 ASN A N 1
ATOM 792 C CA . ASN A 1 91 ? -0.733 -0.101 -6.920 1.00 94.62 91 ASN A CA 1
ATOM 793 C C . ASN A 1 91 ? -0.491 -1.339 -7.795 1.00 94.62 91 ASN A C 1
ATOM 795 O O . ASN A 1 91 ? 0.251 -1.258 -8.770 1.00 94.62 91 ASN A O 1
ATOM 799 N N . ASN A 1 92 ? -1.209 -2.435 -7.535 1.00 93.00 92 ASN A N 1
ATOM 800 C CA . ASN A 1 92 ? -1.079 -3.673 -8.306 1.00 93.00 92 ASN A CA 1
ATOM 801 C C . ASN A 1 92 ? -1.409 -3.463 -9.788 1.00 93.00 92 ASN A C 1
ATOM 803 O O . ASN A 1 92 ? -0.621 -3.836 -10.652 1.00 93.00 92 ASN A O 1
ATOM 807 N N . VAL A 1 93 ? -2.540 -2.820 -10.095 1.00 94.12 93 VAL A N 1
ATOM 808 C CA . VAL A 1 93 ? -2.925 -2.520 -11.482 1.00 94.12 93 VAL A CA 1
ATOM 809 C C . VAL A 1 93 ? -1.872 -1.640 -12.150 1.00 94.12 93 VAL A C 1
ATOM 811 O O . VAL A 1 93 ? -1.481 -1.922 -13.277 1.00 94.12 93 VAL A O 1
ATOM 814 N N . SER A 1 94 ? -1.366 -0.616 -11.458 1.00 93.31 94 SER A N 1
ATOM 815 C CA . SER A 1 94 ? -0.347 0.278 -12.012 1.00 93.31 94 SER A CA 1
ATOM 816 C C . SER A 1 94 ? 0.932 -0.473 -12.375 1.00 93.31 94 SER A C 1
ATOM 818 O O . SER A 1 94 ? 1.482 -0.240 -13.446 1.00 93.31 94 SER A O 1
ATOM 820 N N . THR A 1 95 ? 1.359 -1.421 -11.541 1.00 90.69 95 THR A N 1
ATOM 821 C CA . THR A 1 95 ? 2.553 -2.231 -11.777 1.00 90.69 95 THR A CA 1
ATOM 822 C C . THR A 1 95 ? 2.423 -3.100 -13.023 1.00 90.69 95 THR A C 1
ATOM 824 O O . THR A 1 95 ? 3.369 -3.177 -13.804 1.00 90.69 95 THR A O 1
ATOM 827 N N . TRP A 1 96 ? 1.258 -3.713 -13.242 1.00 90.12 96 TRP A N 1
ATOM 828 C CA . TRP A 1 96 ? 1.012 -4.576 -14.404 1.00 90.12 96 TRP A CA 1
ATOM 829 C C . TRP A 1 96 ? 0.749 -3.798 -15.693 1.00 90.12 96 TRP A C 1
ATOM 831 O O . TRP A 1 96 ? 1.161 -4.216 -16.772 1.00 90.12 96 TRP A O 1
ATOM 841 N N . VAL A 1 97 ? 0.064 -2.659 -15.594 1.00 93.25 97 VAL A N 1
ATOM 842 C CA . VAL A 1 97 ? -0.328 -1.852 -16.756 1.00 93.25 97 VAL A CA 1
ATOM 843 C C . VAL A 1 97 ? 0.819 -0.961 -17.244 1.00 93.25 97 VAL A C 1
ATOM 845 O O . VAL A 1 97 ? 0.871 -0.634 -18.429 1.00 93.25 97 VAL A O 1
ATOM 848 N N . PHE A 1 98 ? 1.768 -0.601 -16.374 1.00 93.69 98 PHE A N 1
ATOM 849 C CA . PHE A 1 98 ? 2.901 0.256 -16.724 1.00 93.69 98 PHE A CA 1
ATOM 850 C C . PHE A 1 98 ? 3.634 -0.156 -18.015 1.00 93.69 98 PHE A C 1
ATOM 852 O O . PHE A 1 98 ? 3.714 0.688 -18.908 1.00 93.69 98 PHE A O 1
ATOM 859 N N . PRO A 1 99 ? 4.124 -1.403 -18.197 1.00 90.44 99 PRO A N 1
ATOM 860 C CA . PRO A 1 99 ? 4.849 -1.776 -19.417 1.00 90.44 99 PRO A CA 1
ATOM 861 C C . PRO A 1 99 ? 4.001 -1.633 -20.692 1.00 90.44 99 PRO A C 1
ATOM 863 O O . PRO A 1 99 ? 4.529 -1.248 -21.737 1.00 90.44 99 PRO A O 1
ATOM 866 N N . LEU A 1 100 ? 2.685 -1.866 -20.602 1.00 91.81 100 LEU A N 1
ATOM 867 C CA . LEU A 1 100 ? 1.755 -1.722 -21.727 1.00 91.81 100 LEU A CA 1
ATOM 868 C C . LEU A 1 100 ? 1.598 -0.260 -22.165 1.00 91.81 100 LEU A C 1
ATOM 870 O O . LEU A 1 100 ? 1.446 0.011 -23.353 1.00 91.81 100 LEU A O 1
ATOM 874 N N . ILE A 1 101 ? 1.659 0.682 -21.219 1.00 91.94 101 ILE A N 1
ATOM 875 C CA . ILE A 1 101 ? 1.555 2.124 -21.489 1.00 91.94 101 ILE A CA 1
ATOM 876 C C . ILE A 1 101 ? 2.924 2.733 -21.834 1.00 91.94 101 ILE A C 1
ATOM 878 O O . ILE A 1 101 ? 3.018 3.606 -22.698 1.00 91.94 101 ILE A O 1
ATOM 882 N N . ALA A 1 102 ? 4.001 2.272 -21.200 1.00 91.69 102 ALA A N 1
ATOM 883 C CA . ALA A 1 102 ? 5.347 2.806 -21.395 1.00 91.69 102 ALA A CA 1
ATOM 884 C C . ALA A 1 102 ? 5.850 2.593 -22.829 1.00 91.69 102 ALA A C 1
ATOM 886 O O . ALA A 1 102 ? 6.433 3.499 -23.423 1.00 91.69 102 ALA A O 1
ATOM 887 N N . LEU A 1 103 ? 5.577 1.429 -23.424 1.00 88.94 103 LEU A N 1
ATOM 888 C CA . LEU A 1 103 ? 6.039 1.088 -24.769 1.00 88.94 103 LEU A CA 1
ATOM 889 C C . LEU A 1 103 ? 5.518 2.041 -25.872 1.00 88.94 103 LEU A C 1
ATOM 891 O O . LEU A 1 103 ? 6.345 2.570 -26.624 1.00 88.94 103 LEU A O 1
ATOM 895 N N . PRO A 1 104 ? 4.205 2.328 -26.000 1.00 91.12 104 PRO A N 1
ATOM 896 C CA . PRO A 1 104 ? 3.719 3.315 -26.963 1.00 91.12 104 PRO A CA 1
ATOM 897 C C . PRO A 1 104 ? 4.186 4.738 -26.629 1.00 91.12 104 PRO A C 1
ATOM 899 O O . PRO A 1 104 ? 4.547 5.475 -27.548 1.00 91.12 104 PRO A O 1
ATOM 902 N N . LEU A 1 105 ? 4.260 5.117 -25.347 1.00 90.25 105 LEU A N 1
ATOM 903 C CA . LEU A 1 105 ? 4.747 6.441 -24.946 1.00 90.25 105 LEU A CA 1
ATOM 904 C C . LEU A 1 105 ? 6.208 6.662 -25.346 1.00 90.25 105 LEU A C 1
ATOM 906 O O . LEU A 1 105 ? 6.534 7.694 -25.934 1.00 90.25 105 LEU A O 1
ATOM 910 N N . PHE A 1 106 ? 7.088 5.694 -25.095 1.00 89.44 106 PHE A N 1
ATOM 911 C CA . PHE A 1 106 ? 8.492 5.778 -25.496 1.00 89.44 106 PHE A CA 1
ATOM 912 C C . PHE A 1 106 ? 8.653 5.738 -27.014 1.00 89.44 106 PHE A C 1
ATOM 914 O O . PHE A 1 106 ? 9.467 6.484 -27.555 1.00 89.44 106 PHE A O 1
ATOM 921 N N . ASN A 1 107 ? 7.829 4.959 -27.723 1.00 85.00 107 ASN A N 1
ATOM 922 C CA . ASN A 1 107 ? 7.779 4.983 -29.188 1.00 85.00 107 ASN A CA 1
ATOM 923 C C . ASN A 1 107 ? 7.350 6.342 -29.755 1.00 85.00 107 ASN A C 1
ATOM 925 O O . ASN A 1 107 ? 7.743 6.675 -30.869 1.00 85.00 107 ASN A O 1
ATOM 929 N N . GLN A 1 108 ? 6.554 7.130 -29.032 1.00 86.50 108 GLN A N 1
ATOM 930 C CA . GLN A 1 108 ? 6.142 8.468 -29.465 1.00 86.50 108 GLN A CA 1
ATOM 931 C C . GLN A 1 108 ? 7.112 9.576 -29.038 1.00 86.50 108 GLN A C 1
ATOM 933 O O . GLN A 1 108 ? 7.153 10.612 -29.696 1.00 86.50 108 GLN A O 1
ATOM 938 N N . SER A 1 109 ? 7.894 9.367 -27.980 1.00 85.56 109 SER A N 1
ATOM 939 C CA . SER A 1 109 ? 8.773 10.383 -27.390 1.00 85.56 109 SER A CA 1
ATOM 940 C C . SER A 1 109 ? 10.254 10.029 -27.562 1.00 85.56 109 SER A C 1
ATOM 942 O O . SER A 1 109 ? 10.907 10.505 -28.489 1.00 85.56 109 SER A O 1
ATOM 944 N N . ILE A 1 110 ? 10.773 9.152 -26.700 1.00 81.31 110 ILE A N 1
ATOM 945 C CA . ILE A 1 110 ? 12.193 8.790 -26.573 1.00 81.31 110 ILE A CA 1
ATOM 946 C C . ILE A 1 110 ? 12.758 8.217 -27.876 1.00 81.31 110 ILE A C 1
ATOM 948 O O . ILE A 1 110 ? 13.813 8.642 -28.337 1.00 81.31 110 ILE A O 1
ATOM 952 N N . PHE A 1 111 ? 12.039 7.299 -28.519 1.00 77.69 111 PHE A N 1
ATOM 953 C CA . PHE A 1 111 ? 12.514 6.624 -29.729 1.00 77.69 111 PHE A CA 1
ATOM 954 C C . PHE A 1 111 ? 12.284 7.430 -31.021 1.00 77.69 111 PHE A C 1
ATOM 956 O O . PHE A 1 111 ? 12.757 7.025 -32.083 1.00 77.69 111 PHE A O 1
ATOM 963 N N . LYS A 1 112 ? 11.581 8.571 -30.945 1.00 74.12 112 LYS A N 1
ATOM 964 C CA . LYS A 1 112 ? 11.451 9.542 -32.049 1.00 74.12 112 LYS A CA 1
ATOM 965 C C . LYS A 1 112 ? 12.441 10.702 -31.958 1.00 74.12 112 LYS A C 1
ATOM 967 O O . LYS A 1 112 ? 12.579 11.444 -32.926 1.00 74.12 112 LYS A O 1
ATOM 972 N N . LEU A 1 113 ? 13.138 10.872 -30.834 1.00 76.94 113 LEU A N 1
ATOM 973 C CA . LEU A 1 113 ? 14.178 11.891 -30.702 1.00 76.94 113 LEU A CA 1
ATOM 974 C C . LEU A 1 113 ? 15.355 11.566 -31.635 1.00 76.94 113 LEU A C 1
ATOM 976 O O . LEU A 1 113 ? 15.901 10.461 -31.616 1.00 76.94 113 LEU A O 1
ATOM 980 N N . GLY A 1 114 ? 15.762 12.551 -32.441 1.00 63.00 114 GLY A N 1
ATOM 981 C CA . GLY A 1 114 ? 16.740 12.376 -33.522 1.00 63.00 114 GLY A CA 1
ATOM 982 C C . GLY A 1 114 ? 18.110 11.846 -33.079 1.00 63.00 114 GLY A C 1
ATOM 983 O O . GLY A 1 114 ? 18.811 11.241 -33.881 1.00 63.00 114 GLY A O 1
ATOM 984 N N . PHE A 1 115 ? 18.482 12.004 -31.806 1.00 65.88 115 PHE A N 1
ATOM 985 C C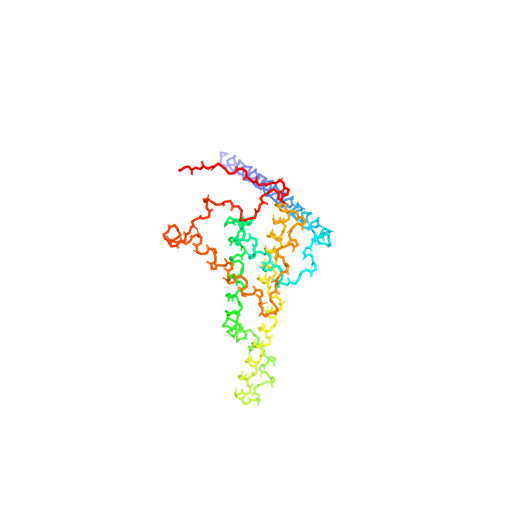A . PHE A 1 115 ? 19.708 11.428 -31.242 1.00 65.88 115 PHE A CA 1
ATOM 986 C C . PHE A 1 115 ? 19.644 9.896 -31.133 1.00 65.88 115 PHE A C 1
ATOM 988 O O . PHE A 1 115 ? 20.576 9.211 -31.551 1.00 65.88 115 PHE A O 1
ATOM 995 N N . ALA A 1 116 ? 18.519 9.351 -30.655 1.00 63.75 116 ALA A N 1
ATOM 996 C CA . ALA A 1 116 ? 18.308 7.906 -30.570 1.00 63.75 116 ALA A CA 1
ATOM 997 C C . ALA A 1 116 ? 18.248 7.271 -31.966 1.00 63.75 116 ALA A C 1
ATOM 999 O O . ALA A 1 116 ? 18.789 6.192 -32.178 1.00 63.75 116 ALA A O 1
ATOM 1000 N N . GLN A 1 117 ? 17.653 7.970 -32.937 1.00 65.06 117 GLN A N 1
ATOM 1001 C CA . GLN A 1 117 ? 17.628 7.519 -34.329 1.00 65.06 117 GLN A CA 1
ATOM 1002 C C . GLN A 1 117 ? 19.020 7.566 -34.974 1.00 65.06 117 GLN A C 1
ATOM 1004 O O . GLN A 1 117 ? 19.426 6.594 -35.600 1.00 65.06 117 GLN A O 1
ATOM 1009 N N . ARG A 1 118 ? 19.787 8.651 -34.794 1.00 65.25 118 ARG A N 1
ATOM 1010 C CA . ARG A 1 118 ? 21.111 8.816 -35.425 1.00 65.25 118 ARG A CA 1
ATOM 1011 C C . ARG A 1 118 ? 22.155 7.802 -34.959 1.00 65.25 118 ARG A C 1
ATOM 1013 O O . ARG A 1 118 ? 22.973 7.392 -35.770 1.00 65.25 118 ARG A O 1
ATOM 1020 N N . ILE A 1 119 ? 22.136 7.399 -33.689 1.00 62.72 119 ILE A N 1
ATOM 1021 C CA . ILE A 1 119 ? 23.112 6.436 -33.146 1.00 62.72 119 ILE A CA 1
ATOM 1022 C C . ILE A 1 119 ? 22.778 4.990 -33.549 1.00 62.72 119 ILE A C 1
ATOM 1024 O O . ILE A 1 119 ? 23.679 4.162 -33.648 1.00 62.72 119 ILE A O 1
ATOM 1028 N N . LEU A 1 120 ? 21.499 4.678 -33.794 1.00 59.25 120 LEU A N 1
ATOM 1029 C CA . LEU A 1 120 ? 21.013 3.296 -33.926 1.00 59.25 120 LEU A CA 1
ATOM 1030 C C . LEU A 1 120 ? 20.446 2.942 -35.314 1.00 59.25 120 LEU A C 1
ATOM 1032 O O . LEU A 1 120 ? 20.184 1.770 -35.558 1.00 59.25 120 LEU A O 1
ATOM 1036 N N . LEU A 1 121 ? 20.311 3.896 -36.246 1.00 60.75 121 LEU A N 1
ATOM 1037 C CA . LEU A 1 121 ? 19.905 3.648 -37.647 1.00 60.75 121 LEU A CA 1
ATOM 1038 C C . LEU A 1 121 ? 20.874 2.738 -38.421 1.00 60.75 121 LEU A C 1
ATOM 1040 O O . LEU A 1 121 ? 20.490 2.149 -39.426 1.00 60.75 121 LEU A O 1
ATOM 1044 N N . THR A 1 122 ? 22.120 2.617 -37.965 1.00 64.56 122 THR A N 1
ATOM 1045 C CA . THR A 1 122 ? 23.140 1.736 -38.553 1.00 64.56 122 THR A CA 1
ATOM 1046 C C . THR A 1 122 ? 23.053 0.292 -38.055 1.00 64.56 122 THR A C 1
ATOM 1048 O O . THR A 1 122 ? 23.799 -0.558 -38.539 1.00 64.56 122 THR A O 1
ATOM 1051 N N . ARG A 1 123 ? 22.171 -0.005 -37.090 1.00 67.69 123 ARG A N 1
ATOM 1052 C CA . ARG A 1 123 ? 22.038 -1.329 -36.472 1.00 67.69 123 ARG A CA 1
ATOM 1053 C C . ARG A 1 123 ? 20.879 -2.135 -37.072 1.00 67.69 123 ARG A C 1
ATOM 1055 O O . ARG A 1 123 ? 19.870 -1.554 -37.474 1.00 67.69 123 ARG A O 1
ATOM 1062 N N . PRO A 1 124 ? 20.988 -3.476 -37.125 1.00 77.94 124 PRO A N 1
ATOM 1063 C CA . PRO A 1 124 ? 19.915 -4.334 -37.617 1.00 77.94 124 PRO A CA 1
ATOM 1064 C C . PRO A 1 124 ? 18.649 -4.193 -36.759 1.00 77.94 124 PRO A C 1
ATOM 1066 O O . PRO A 1 124 ? 18.713 -3.942 -35.555 1.00 77.94 124 PRO A O 1
ATOM 1069 N N . ALA A 1 125 ? 17.480 -4.414 -37.371 1.00 78.56 125 ALA A N 1
ATOM 1070 C CA . ALA A 1 125 ? 16.176 -4.238 -36.721 1.00 78.56 125 ALA A CA 1
ATOM 1071 C C . ALA A 1 125 ? 16.037 -5.007 -35.391 1.00 78.56 125 ALA A C 1
ATOM 1073 O O . ALA A 1 125 ? 15.386 -4.532 -34.462 1.00 78.56 125 ALA A O 1
ATOM 1074 N N . ILE A 1 126 ? 16.690 -6.167 -35.274 1.00 82.25 126 ILE A N 1
ATOM 1075 C CA . ILE A 1 126 ? 16.694 -6.997 -34.062 1.00 82.25 126 ILE A CA 1
ATOM 1076 C C . ILE A 1 126 ? 17.322 -6.247 -32.877 1.00 82.25 126 ILE A C 1
ATOM 1078 O O . ILE A 1 126 ? 16.717 -6.182 -31.808 1.00 82.25 126 ILE A O 1
ATOM 1082 N N . GLU A 1 127 ? 18.484 -5.613 -33.071 1.00 81.62 127 GLU A N 1
ATOM 1083 C CA . GLU A 1 127 ? 19.167 -4.845 -32.018 1.00 81.62 127 GLU A CA 1
ATOM 1084 C C . GLU A 1 127 ? 18.301 -3.674 -31.532 1.00 81.62 127 GLU A C 1
ATOM 1086 O O . GLU A 1 127 ? 18.233 -3.390 -30.334 1.00 81.62 127 GLU A O 1
ATOM 1091 N N . TRP A 1 128 ? 17.558 -3.042 -32.445 1.00 81.69 128 TRP A N 1
ATOM 1092 C CA . TRP A 1 128 ? 16.624 -1.968 -32.113 1.00 81.69 128 TRP A CA 1
ATOM 1093 C C . TRP A 1 128 ? 15.443 -2.450 -31.263 1.00 81.69 128 TRP A C 1
ATOM 1095 O O . TRP A 1 128 ? 15.072 -1.795 -30.286 1.00 81.69 128 TRP A O 1
ATOM 1105 N N . HIS A 1 129 ? 14.864 -3.610 -31.582 1.00 84.50 129 HIS A N 1
ATOM 1106 C CA . HIS A 1 129 ? 13.803 -4.203 -30.767 1.00 84.50 129 HIS A CA 1
ATOM 1107 C C . HIS A 1 129 ? 14.302 -4.590 -29.370 1.00 84.50 129 HIS A C 1
ATOM 1109 O O . HIS A 1 129 ? 13.641 -4.255 -28.383 1.00 84.50 129 HIS A O 1
ATOM 1115 N N . CYS A 1 130 ? 15.484 -5.205 -29.269 1.00 88.19 130 CYS A N 1
ATOM 1116 C CA . CYS A 1 130 ? 16.118 -5.524 -27.988 1.00 88.19 130 CYS A CA 1
ATOM 1117 C C . CYS A 1 130 ? 16.338 -4.267 -27.138 1.00 88.19 130 CYS A C 1
ATOM 1119 O O . CYS A 1 130 ? 15.993 -4.260 -25.958 1.00 88.19 130 CYS A O 1
ATOM 1121 N N . PHE A 1 131 ? 16.829 -3.179 -27.738 1.00 86.56 131 PHE A N 1
ATOM 1122 C CA . PHE A 1 131 ? 17.023 -1.908 -27.042 1.00 86.56 131 PHE A CA 1
ATOM 1123 C C . PHE A 1 131 ? 15.712 -1.329 -26.491 1.00 86.56 131 PHE A C 1
ATOM 1125 O O . PHE A 1 131 ? 15.662 -0.900 -25.334 1.00 86.56 131 PHE A O 1
ATOM 1132 N N . LYS A 1 132 ? 14.623 -1.355 -27.273 1.00 88.00 132 LYS A N 1
ATOM 1133 C CA . LYS A 1 132 ? 13.306 -0.892 -26.801 1.00 88.00 132 LYS A CA 1
ATOM 1134 C C . LYS A 1 132 ? 12.805 -1.709 -25.619 1.00 88.00 132 LYS A C 1
ATOM 1136 O O . LYS A 1 132 ? 12.351 -1.131 -24.634 1.00 88.00 132 LYS A O 1
ATOM 1141 N N . ILE A 1 133 ? 12.904 -3.034 -25.717 1.00 90.44 133 ILE A N 1
ATOM 1142 C CA . ILE A 1 133 ? 12.487 -3.952 -24.652 1.00 90.44 133 ILE A CA 1
ATOM 1143 C C . ILE A 1 133 ? 13.322 -3.704 -23.393 1.00 90.44 133 ILE A C 1
ATOM 1145 O O . ILE A 1 133 ? 12.752 -3.534 -22.319 1.00 90.44 133 ILE A O 1
ATOM 1149 N N . ALA A 1 134 ? 14.646 -3.594 -23.525 1.00 92.00 134 ALA A N 1
ATOM 1150 C CA . ALA A 1 134 ? 15.546 -3.308 -22.410 1.00 92.00 134 ALA A CA 1
ATOM 1151 C C . ALA A 1 134 ? 15.240 -1.954 -21.752 1.00 92.00 134 ALA A C 1
ATOM 1153 O O . ALA A 1 134 ? 15.203 -1.857 -20.528 1.00 92.00 134 ALA A O 1
ATOM 1154 N N . THR A 1 135 ? 14.946 -0.923 -22.548 1.00 91.50 135 THR A N 1
ATOM 1155 C CA . THR A 1 135 ? 14.573 0.405 -22.038 1.00 91.50 135 THR A CA 1
ATOM 1156 C C . THR A 1 135 ? 13.257 0.353 -21.261 1.00 91.50 135 THR A C 1
ATOM 1158 O O . THR A 1 135 ? 13.160 0.913 -20.168 1.00 91.50 135 THR A O 1
ATOM 1161 N N . VAL A 1 136 ? 12.244 -0.349 -21.785 1.00 93.81 136 VAL A N 1
ATOM 1162 C CA . VAL A 1 136 ? 10.969 -0.544 -21.079 1.00 93.81 136 VAL A CA 1
ATOM 1163 C C . VAL A 1 136 ? 11.188 -1.338 -19.791 1.00 93.81 136 VAL A C 1
ATOM 1165 O O . VAL A 1 136 ? 10.707 -0.909 -18.745 1.00 93.81 136 VAL A O 1
ATOM 1168 N N . ALA A 1 137 ? 11.966 -2.421 -19.823 1.00 94.12 137 ALA A N 1
ATOM 1169 C CA . ALA A 1 137 ? 12.279 -3.226 -18.643 1.00 94.12 137 ALA A CA 1
ATOM 1170 C C . ALA A 1 137 ? 13.007 -2.409 -17.561 1.00 94.12 137 ALA A C 1
ATOM 1172 O O . ALA A 1 137 ? 12.587 -2.412 -16.405 1.00 94.12 137 ALA A O 1
ATOM 1173 N N . ALA A 1 138 ? 14.029 -1.634 -17.933 1.00 94.44 138 ALA A N 1
ATOM 1174 C CA . ALA A 1 138 ? 14.738 -0.747 -17.011 1.00 94.44 138 ALA A CA 1
ATOM 1175 C C . ALA A 1 138 ? 13.805 0.320 -16.413 1.00 94.44 138 ALA A C 1
ATOM 1177 O O . ALA A 1 138 ? 13.825 0.566 -15.208 1.00 94.44 138 ALA A O 1
ATOM 1178 N N . SER A 1 139 ? 12.932 0.914 -17.234 1.00 94.94 139 SER A N 1
ATOM 1179 C CA . SER A 1 139 ? 11.941 1.882 -16.754 1.00 94.94 139 SER A CA 1
ATOM 1180 C C . SER A 1 139 ? 10.904 1.254 -15.821 1.00 94.94 139 SER A C 1
ATOM 1182 O O . SER A 1 139 ? 10.454 1.903 -14.883 1.00 94.94 139 SER A O 1
ATOM 1184 N N . TRP A 1 140 ? 10.548 -0.013 -16.045 1.00 94.12 140 TRP A N 1
ATOM 1185 C CA . TRP A 1 140 ? 9.608 -0.740 -15.203 1.00 94.12 140 TRP A CA 1
ATOM 1186 C C . TRP A 1 140 ? 10.224 -1.062 -13.843 1.00 94.12 140 TRP A C 1
ATOM 1188 O O . TRP A 1 140 ? 9.580 -0.845 -12.821 1.00 94.12 140 TRP A O 1
ATOM 1198 N N . LEU A 1 141 ? 11.502 -1.455 -13.808 1.00 93.25 141 LEU A N 1
ATOM 1199 C CA . LEU A 1 141 ? 12.255 -1.580 -12.558 1.00 93.25 141 LEU A CA 1
ATOM 1200 C C . LEU A 1 141 ? 12.328 -0.244 -11.808 1.00 93.25 141 LEU A C 1
ATOM 1202 O O . LEU A 1 141 ? 12.103 -0.206 -10.600 1.00 93.25 141 LEU A O 1
ATOM 1206 N N . ALA A 1 142 ? 12.574 0.869 -12.505 1.00 93.25 142 ALA A N 1
ATOM 1207 C CA . ALA A 1 142 ? 12.535 2.192 -11.883 1.00 93.25 142 ALA A CA 1
ATOM 1208 C C . ALA A 1 142 ? 11.132 2.527 -11.340 1.00 93.25 142 ALA A C 1
ATOM 1210 O O . ALA A 1 142 ? 11.001 3.036 -10.228 1.00 93.25 142 ALA A O 1
ATOM 1211 N N . TRP A 1 143 ? 10.076 2.190 -12.084 1.00 93.06 143 TRP A N 1
ATOM 1212 C CA . TRP A 1 143 ? 8.693 2.383 -11.653 1.00 93.06 143 TRP A CA 1
ATOM 1213 C C . TRP A 1 143 ? 8.364 1.597 -10.383 1.00 93.06 143 TRP A C 1
ATOM 1215 O O . TRP A 1 143 ? 7.762 2.153 -9.470 1.00 93.06 143 TRP A O 1
ATOM 1225 N N . LEU A 1 144 ? 8.802 0.340 -10.285 1.00 89.12 144 LEU A N 1
ATOM 1226 C CA . LEU A 1 144 ? 8.610 -0.487 -9.091 1.00 89.12 144 LEU A CA 1
ATOM 1227 C C . LEU A 1 144 ? 9.222 0.144 -7.831 1.00 89.12 144 LEU A C 1
ATOM 1229 O O . LEU A 1 144 ? 8.631 0.043 -6.762 1.00 89.12 144 LEU A O 1
ATOM 1233 N N . ASN A 1 145 ? 10.360 0.834 -7.961 1.00 89.19 145 ASN A N 1
ATOM 1234 C CA . ASN A 1 145 ? 11.054 1.466 -6.835 1.00 89.19 145 ASN A CA 1
ATOM 1235 C C . ASN A 1 145 ? 10.504 2.858 -6.475 1.00 89.19 145 ASN A C 1
ATOM 1237 O O . ASN A 1 145 ? 10.522 3.244 -5.310 1.00 89.19 145 ASN A O 1
ATOM 1241 N N . PHE A 1 146 ? 10.020 3.627 -7.457 1.00 90.81 146 PHE A N 1
ATOM 1242 C CA . PHE A 1 146 ? 9.647 5.040 -7.270 1.00 90.81 146 PHE A CA 1
ATOM 1243 C C . PHE A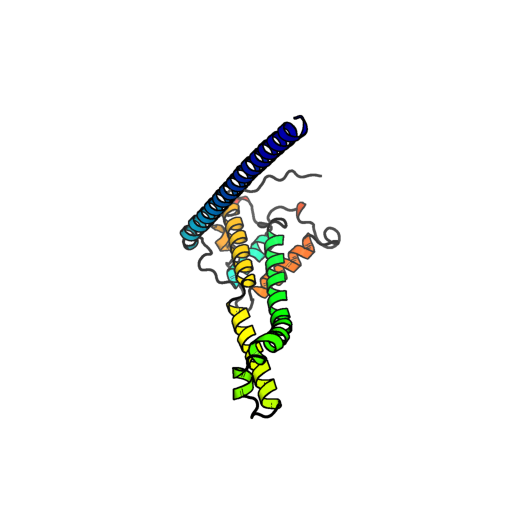 1 146 ? 8.163 5.341 -7.528 1.00 90.81 146 PHE A C 1
ATOM 1245 O O . PHE A 1 146 ? 7.779 6.504 -7.685 1.00 90.81 146 PHE A O 1
ATOM 1252 N N . SER A 1 147 ? 7.308 4.317 -7.578 1.00 92.50 147 SER A N 1
ATOM 1253 C CA . SER A 1 147 ? 5.883 4.488 -7.865 1.00 92.50 147 SER A CA 1
ATOM 1254 C C . SER A 1 147 ? 5.195 5.372 -6.809 1.00 92.50 147 SER A C 1
ATOM 1256 O O . SER A 1 147 ? 5.216 5.056 -5.613 1.00 92.50 147 SER A O 1
ATOM 1258 N N . PRO A 1 148 ? 4.484 6.444 -7.215 1.00 92.06 148 PRO A N 1
ATOM 1259 C CA . PRO A 1 148 ? 3.696 7.251 -6.283 1.00 92.06 148 PRO A CA 1
ATOM 1260 C C . PRO A 1 148 ? 2.526 6.458 -5.679 1.00 92.06 148 PRO A C 1
ATOM 1262 O O . PRO A 1 148 ? 2.024 6.810 -4.610 1.00 92.06 148 PRO A O 1
ATOM 1265 N N . PHE A 1 149 ? 2.086 5.387 -6.346 1.00 94.25 149 PHE A N 1
ATOM 1266 C CA . PHE A 1 149 ? 1.016 4.520 -5.858 1.00 94.25 149 PHE A CA 1
ATOM 1267 C C . PHE A 1 149 ? 1.482 3.633 -4.708 1.00 94.25 149 PHE A C 1
ATOM 1269 O O . PHE A 1 149 ? 0.712 3.417 -3.773 1.00 94.25 149 PHE A O 1
ATOM 1276 N N . TYR A 1 150 ? 2.745 3.204 -4.738 1.00 92.25 150 TYR A N 1
ATOM 1277 C CA . TYR A 1 150 ? 3.353 2.473 -3.635 1.00 92.25 150 TYR A CA 1
ATOM 1278 C C . TYR A 1 150 ? 3.466 3.367 -2.394 1.00 92.25 150 TYR A C 1
ATOM 1280 O O . TYR A 1 150 ? 2.969 3.011 -1.331 1.00 92.25 150 TYR A O 1
ATOM 1288 N N . ARG A 1 151 ? 3.947 4.607 -2.551 1.00 92.50 151 ARG A N 1
ATOM 1289 C CA . ARG A 1 151 ? 3.985 5.579 -1.444 1.00 92.50 151 ARG A CA 1
ATOM 1290 C C . ARG A 1 151 ? 2.600 5.881 -0.868 1.00 92.50 151 ARG A C 1
ATOM 1292 O O . ARG A 1 151 ? 2.441 6.060 0.335 1.00 92.50 151 ARG A O 1
ATOM 1299 N N . LYS A 1 152 ? 1.572 5.955 -1.721 1.00 94.69 152 LYS A N 1
ATOM 1300 C CA . LYS A 1 152 ? 0.191 6.099 -1.246 1.00 94.69 152 LYS A CA 1
ATOM 1301 C C . LYS A 1 152 ? -0.235 4.883 -0.420 1.00 94.69 152 LYS A C 1
ATOM 1303 O O . LYS A 1 152 ? -0.844 5.075 0.622 1.00 94.69 152 LYS A O 1
ATOM 1308 N N . LEU A 1 153 ? 0.080 3.667 -0.865 1.00 95.25 153 LEU A N 1
ATOM 1309 C CA . LEU A 1 153 ? -0.204 2.441 -0.119 1.00 95.25 153 LEU A CA 1
ATOM 1310 C C . LEU A 1 153 ? 0.491 2.433 1.251 1.00 95.25 153 LEU A C 1
ATOM 1312 O O . LEU A 1 153 ? -0.157 2.105 2.239 1.00 95.25 153 LEU A O 1
ATOM 1316 N N . GLU A 1 154 ? 1.761 2.837 1.323 1.00 93.69 154 GLU A N 1
ATOM 1317 C CA . GLU A 1 154 ? 2.492 2.963 2.593 1.00 93.69 154 GLU A CA 1
ATOM 1318 C C . GLU A 1 154 ? 1.820 3.953 3.548 1.00 93.69 154 GLU A C 1
ATOM 1320 O O . GLU A 1 154 ? 1.588 3.618 4.706 1.00 93.69 154 GLU A O 1
ATOM 1325 N N . ASN A 1 155 ? 1.413 5.128 3.059 1.00 93.69 155 ASN A N 1
ATOM 1326 C CA . ASN A 1 155 ? 0.705 6.109 3.887 1.00 93.69 155 ASN A CA 1
ATOM 1327 C C . ASN A 1 155 ? -0.617 5.553 4.450 1.00 93.69 155 ASN A C 1
ATOM 1329 O O . ASN A 1 155 ? -0.982 5.854 5.583 1.00 93.69 155 ASN A O 1
ATOM 1333 N N . GLU A 1 156 ? -1.351 4.750 3.671 1.00 95.69 156 GLU A N 1
ATOM 1334 C CA . GLU A 1 156 ? -2.582 4.102 4.150 1.00 95.69 156 GLU A CA 1
ATOM 1335 C C . GLU A 1 156 ? -2.280 3.007 5.187 1.00 95.69 156 GLU A C 1
ATOM 1337 O O . GLU A 1 156 ? -3.046 2.843 6.133 1.00 95.69 156 GLU A O 1
ATOM 1342 N N . LYS A 1 157 ? -1.156 2.281 5.058 1.00 95.31 157 LYS A N 1
ATOM 1343 C CA . LYS A 1 157 ? -0.699 1.334 6.092 1.00 95.31 157 LYS A CA 1
ATOM 1344 C C . LYS A 1 157 ? -0.374 2.059 7.392 1.00 95.31 157 LYS A C 1
ATOM 1346 O O . LYS A 1 157 ? -0.820 1.631 8.451 1.00 95.31 157 LYS A O 1
ATOM 1351 N N . GLU A 1 158 ? 0.363 3.163 7.310 1.00 93.50 158 GLU A N 1
ATOM 1352 C CA . GLU A 1 158 ? 0.681 3.991 8.476 1.00 93.50 158 GLU A CA 1
ATOM 1353 C C . GLU A 1 158 ? -0.590 4.528 9.138 1.00 93.50 158 GLU A C 1
ATOM 1355 O O . GLU A 1 158 ? -0.739 4.407 10.346 1.00 93.50 158 GLU A O 1
ATOM 1360 N N . TYR A 1 159 ? -1.556 5.016 8.357 1.00 93.25 159 TYR A N 1
ATOM 1361 C CA . TYR A 1 159 ? -2.848 5.458 8.883 1.00 93.25 159 TYR A CA 1
ATOM 1362 C C . TYR A 1 159 ? -3.611 4.348 9.630 1.00 93.25 159 TYR A C 1
ATOM 1364 O O . TYR A 1 159 ? -4.190 4.592 10.694 1.00 93.25 159 TYR A O 1
ATOM 1372 N N . LEU A 1 160 ? -3.607 3.120 9.103 1.00 94.25 160 LEU A N 1
ATOM 1373 C CA . LEU A 1 160 ? -4.229 1.982 9.780 1.00 94.25 160 LEU A CA 1
ATOM 1374 C C . LEU A 1 160 ? -3.496 1.615 11.073 1.00 94.25 160 LEU A C 1
ATOM 1376 O O . LEU A 1 160 ? -4.154 1.347 12.073 1.00 94.25 160 LEU A O 1
ATOM 1380 N N . LEU A 1 161 ? -2.164 1.646 11.087 1.00 93.69 161 LEU A N 1
ATOM 1381 C CA . LEU A 1 161 ? -1.368 1.380 12.290 1.00 93.69 161 LEU A CA 1
ATOM 1382 C C . LEU A 1 161 ? -1.578 2.457 13.367 1.00 93.69 161 LEU A C 1
ATOM 1384 O O . LEU A 1 161 ? -1.774 2.123 14.532 1.00 93.69 161 LEU A O 1
ATOM 1388 N N . ASP A 1 162 ? -1.668 3.729 12.976 1.00 91.00 162 ASP A N 1
ATOM 1389 C CA . ASP A 1 162 ? -2.046 4.829 13.876 1.00 91.00 162 ASP A CA 1
ATOM 1390 C C . ASP A 1 162 ? -3.441 4.595 14.474 1.00 91.00 162 ASP A C 1
ATOM 1392 O O . ASP A 1 162 ? -3.684 4.811 15.664 1.00 91.00 162 ASP A O 1
ATOM 1396 N N . THR A 1 163 ? -4.370 4.108 13.648 1.00 89.25 163 THR A N 1
ATOM 1397 C CA . THR A 1 163 ? -5.721 3.755 14.096 1.00 89.25 163 THR A CA 1
ATOM 1398 C C . THR A 1 163 ? -5.678 2.595 15.091 1.00 89.25 163 THR A C 1
ATOM 1400 O O . THR A 1 163 ? -6.390 2.631 16.095 1.00 89.25 163 THR A O 1
ATOM 1403 N N . LEU A 1 164 ? -4.819 1.597 14.870 1.00 89.06 164 LEU A N 1
ATOM 1404 C CA . LEU A 1 164 ? -4.615 0.493 15.805 1.00 89.06 164 LEU A CA 1
ATOM 1405 C C . LEU A 1 164 ? -4.094 0.978 17.152 1.00 89.06 164 LEU A C 1
ATOM 1407 O O . LEU A 1 164 ? -4.705 0.679 18.173 1.00 89.06 164 LEU A O 1
ATOM 1411 N N . GLU A 1 165 ? -3.039 1.783 17.175 1.00 87.69 165 GLU A N 1
ATOM 1412 C CA . GLU A 1 165 ? -2.505 2.348 18.421 1.00 87.69 165 GLU A CA 1
ATOM 1413 C C . GLU A 1 165 ? -3.539 3.163 19.179 1.00 87.69 165 GLU A C 1
ATOM 1415 O O . GLU A 1 165 ? -3.650 3.036 20.394 1.00 87.69 165 GLU A O 1
ATOM 1420 N N . SER A 1 166 ? -4.371 3.933 18.475 1.00 84.62 166 SER A N 1
ATOM 1421 C CA . SER A 1 166 ? -5.445 4.687 19.128 1.00 84.62 166 SER A CA 1
ATOM 1422 C C . SER A 1 166 ? -6.486 3.792 19.823 1.00 84.62 166 SER A C 1
ATOM 1424 O O . SER A 1 166 ? -7.138 4.232 20.774 1.00 84.62 166 SER A O 1
ATOM 1426 N N . ARG A 1 167 ? -6.640 2.539 19.363 1.00 81.88 167 ARG A N 1
ATOM 1427 C CA . ARG A 1 167 ? -7.624 1.565 19.863 1.00 81.88 167 ARG A CA 1
ATOM 1428 C C . ARG A 1 167 ? -7.061 0.614 20.915 1.00 81.88 167 ARG A C 1
ATOM 1430 O O . ARG A 1 167 ? -7.773 0.301 21.863 1.00 81.88 167 ARG A O 1
ATOM 1437 N N . ILE A 1 168 ? -5.833 0.131 20.732 1.00 81.00 168 ILE A N 1
ATOM 1438 C CA . ILE A 1 168 ? -5.224 -0.917 21.571 1.00 81.00 168 ILE A CA 1
ATOM 1439 C C . ILE A 1 168 ? -3.917 -0.486 22.252 1.00 81.00 168 ILE A C 1
ATOM 1441 O O . ILE A 1 168 ? -3.392 -1.225 23.082 1.00 81.00 168 ILE A O 1
ATOM 1445 N N . GLY A 1 169 ? -3.408 0.714 21.964 1.00 81.62 169 GLY A N 1
ATOM 1446 C CA . GLY A 1 169 ? -2.195 1.252 22.576 1.00 81.62 169 GLY A CA 1
ATOM 1447 C C . GLY A 1 169 ? -0.938 0.474 22.189 1.00 81.62 169 GLY A C 1
ATOM 1448 O O . GLY A 1 169 ? -0.727 0.146 21.026 1.00 81.62 169 GLY A O 1
ATOM 1449 N N . ILE A 1 170 ? -0.096 0.170 23.179 1.00 80.00 170 ILE A N 1
ATOM 1450 C CA . ILE A 1 170 ? 1.197 -0.512 22.986 1.00 80.00 170 ILE A CA 1
ATOM 1451 C C . ILE A 1 170 ? 1.014 -1.988 22.583 1.00 80.00 170 ILE A C 1
ATOM 1453 O O . ILE A 1 170 ? 1.879 -2.547 21.912 1.00 80.00 170 ILE A O 1
ATOM 1457 N N . ASN A 1 171 ? -0.149 -2.586 22.869 1.00 82.38 171 ASN A N 1
ATOM 1458 C CA . ASN A 1 171 ? -0.484 -3.974 22.513 1.00 82.38 171 ASN A CA 1
ATOM 1459 C C . ASN A 1 171 ? -0.572 -4.207 20.989 1.00 82.38 171 ASN A C 1
ATOM 1461 O O . ASN A 1 171 ? -0.852 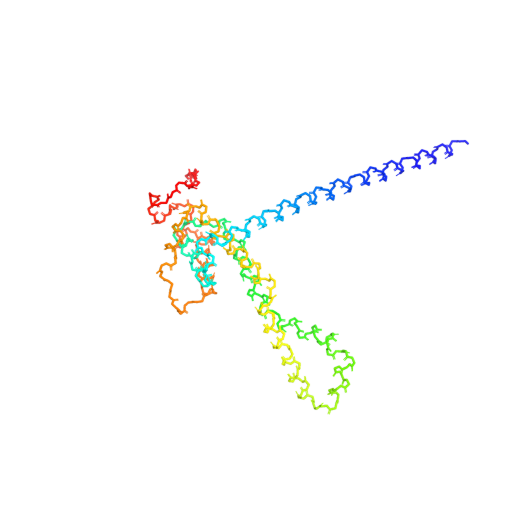-5.316 20.541 1.00 82.38 171 ASN A O 1
ATOM 1465 N N . VAL A 1 172 ? -0.350 -3.172 20.164 1.00 84.62 172 VAL A N 1
ATOM 1466 C CA . VAL A 1 172 ? -0.088 -3.333 18.725 1.00 84.62 172 VAL A CA 1
ATOM 1467 C C . VAL A 1 172 ? 1.075 -4.297 18.488 1.00 84.62 172 VAL A C 1
ATOM 1469 O O . VAL A 1 172 ? 1.035 -5.037 17.510 1.00 84.62 172 VAL A O 1
ATOM 1472 N N . LEU A 1 173 ? 2.067 -4.333 19.386 1.00 86.00 173 LEU A N 1
ATOM 1473 C CA . LEU A 1 173 ? 3.219 -5.232 19.286 1.00 86.00 173 LEU A CA 1
ATOM 1474 C C . LEU A 1 173 ? 2.813 -6.714 19.224 1.00 86.00 173 LEU A C 1
ATOM 1476 O O . LEU A 1 173 ? 3.295 -7.429 18.347 1.00 86.00 173 LEU A O 1
ATOM 1480 N N . ASP A 1 174 ? 1.821 -7.117 20.019 1.00 85.81 174 ASP A N 1
ATOM 1481 C CA . ASP A 1 174 ? 1.298 -8.491 20.090 1.00 85.81 174 ASP A CA 1
ATOM 1482 C C . ASP A 1 174 ? 0.634 -8.963 18.776 1.00 85.81 174 ASP A C 1
ATOM 1484 O O . ASP A 1 174 ? 0.270 -10.132 18.601 1.00 85.81 174 ASP A O 1
ATOM 1488 N N . LEU A 1 175 ? 0.396 -8.052 17.824 1.00 85.56 175 LEU A N 1
ATOM 1489 C CA . LEU A 1 175 ? -0.116 -8.400 16.496 1.00 85.56 175 LEU A CA 1
ATOM 1490 C C . LEU A 1 175 ? 0.971 -8.946 15.562 1.00 85.56 175 LEU A C 1
ATOM 1492 O O . LEU A 1 175 ? 0.616 -9.494 14.517 1.00 85.56 175 LEU A O 1
ATOM 1496 N N . ASN A 1 176 ? 2.249 -8.805 15.924 1.00 84.19 176 ASN A N 1
ATOM 1497 C CA . ASN A 1 176 ? 3.396 -9.192 15.101 1.00 84.19 176 ASN A CA 1
ATOM 1498 C C . ASN A 1 176 ? 4.220 -10.363 15.687 1.00 84.19 176 ASN A C 1
ATOM 1500 O O . ASN A 1 176 ? 5.256 -10.720 15.135 1.00 84.19 176 ASN A O 1
ATOM 1504 N N . ASP A 1 177 ? 3.768 -11.005 16.769 1.00 75.75 177 ASP A N 1
ATOM 1505 C CA . ASP A 1 177 ? 4.559 -12.015 17.500 1.00 75.75 177 ASP A CA 1
ATOM 1506 C C . ASP A 1 177 ? 4.894 -13.293 16.706 1.00 75.75 177 ASP A C 1
ATOM 1508 O O . ASP A 1 177 ? 5.784 -14.051 17.094 1.00 75.75 177 ASP A O 1
ATOM 1512 N N . ALA A 1 178 ? 4.200 -13.569 15.597 1.00 74.44 178 ALA A N 1
ATOM 1513 C CA . ALA A 1 178 ? 4.319 -14.843 14.886 1.00 74.44 178 ALA A CA 1
ATOM 1514 C C . ALA A 1 178 ? 4.326 -14.702 13.357 1.00 74.44 178 ALA A C 1
ATOM 1516 O O . ALA A 1 178 ? 3.611 -15.434 12.672 1.00 74.44 178 ALA A O 1
ATOM 1517 N N . LEU A 1 179 ? 5.144 -13.799 12.803 1.00 83.12 179 LEU A N 1
ATOM 1518 C CA . LEU A 1 179 ? 5.247 -13.646 11.350 1.00 83.12 179 LEU A CA 1
ATOM 1519 C C . LEU A 1 179 ? 6.027 -14.809 10.693 1.00 83.12 179 LEU A C 1
ATOM 1521 O O . LEU A 1 179 ? 7.234 -14.956 10.917 1.00 83.12 179 LEU A O 1
ATOM 1525 N N . PRO A 1 180 ? 5.399 -15.639 9.835 1.00 82.56 180 PRO A N 1
ATOM 1526 C CA . PRO A 1 180 ? 6.124 -16.641 9.063 1.00 82.56 180 PRO A CA 1
ATOM 1527 C C . PRO A 1 180 ? 7.090 -15.993 8.060 1.00 82.56 180 PRO A C 1
ATOM 1529 O O . PRO A 1 180 ? 6.701 -15.186 7.219 1.00 82.56 180 PRO A O 1
ATOM 1532 N N . ARG A 1 181 ? 8.359 -16.421 8.074 1.00 82.81 181 ARG A N 1
ATOM 1533 C CA . ARG A 1 181 ? 9.437 -15.859 7.228 1.00 82.81 181 ARG A CA 1
ATOM 1534 C C . ARG A 1 181 ? 9.200 -15.947 5.715 1.00 82.81 181 ARG A C 1
ATOM 1536 O O . ARG A 1 181 ? 9.867 -15.259 4.956 1.00 82.81 181 ARG A O 1
ATOM 1543 N N . TRP A 1 182 ? 8.307 -16.826 5.267 1.00 86.56 182 TRP A N 1
ATOM 1544 C CA . TRP A 1 182 ? 8.048 -17.084 3.847 1.00 86.56 182 TRP A CA 1
ATOM 1545 C C . TRP A 1 182 ? 6.887 -16.259 3.275 1.00 86.56 182 TRP A C 1
ATOM 1547 O O . TRP A 1 182 ? 6.640 -16.308 2.071 1.00 86.56 182 TRP A O 1
ATOM 1557 N N . THR A 1 183 ? 6.151 -15.516 4.108 1.00 91.00 183 THR A N 1
ATOM 1558 C CA . THR A 1 183 ? 5.026 -14.690 3.645 1.00 91.00 183 THR A CA 1
ATOM 1559 C C . THR A 1 183 ? 5.463 -13.287 3.258 1.00 91.00 183 THR A C 1
ATOM 1561 O O . THR A 1 183 ? 6.248 -12.662 3.963 1.00 91.00 183 THR A O 1
ATOM 1564 N N . THR A 1 184 ? 4.897 -12.772 2.169 1.00 93.00 184 THR A N 1
ATOM 1565 C CA . THR A 1 184 ? 5.158 -11.418 1.670 1.00 93.00 184 THR A CA 1
ATOM 1566 C C . THR A 1 184 ? 4.038 -10.455 2.057 1.00 93.00 184 THR A C 1
ATOM 1568 O O . THR A 1 184 ? 2.902 -10.864 2.321 1.00 93.00 184 THR A O 1
ATOM 1571 N N . SER A 1 185 ? 4.316 -9.150 2.022 1.00 93.62 185 SER A N 1
ATOM 1572 C CA . SER A 1 185 ? 3.301 -8.119 2.269 1.00 93.62 185 SER A CA 1
ATOM 1573 C C . SER A 1 185 ? 2.119 -8.218 1.299 1.00 93.62 185 SER A C 1
ATOM 1575 O O . SER A 1 185 ? 0.962 -8.046 1.687 1.00 93.62 185 SER A O 1
ATOM 1577 N N . GLN A 1 186 ? 2.381 -8.586 0.043 1.00 93.44 186 GLN A N 1
ATOM 1578 C CA . GLN A 1 186 ? 1.345 -8.782 -0.968 1.00 93.44 186 GLN A CA 1
ATOM 1579 C C . GLN A 1 186 ? 0.405 -9.948 -0.632 1.00 93.44 186 GLN A C 1
ATOM 1581 O O . GLN A 1 186 ? -0.799 -9.846 -0.882 1.00 93.44 186 GLN A O 1
ATOM 1586 N N . GLU A 1 187 ? 0.922 -11.023 -0.035 1.00 94.44 187 GLU A N 1
ATOM 1587 C CA . GLU A 1 187 ? 0.109 -12.155 0.412 1.00 94.44 187 GLU A CA 1
ATOM 1588 C C . GLU A 1 187 ? -0.813 -11.753 1.572 1.00 94.44 187 GLU A C 1
ATOM 1590 O O . GLU A 1 187 ? -2.006 -12.060 1.534 1.00 94.44 187 GLU A O 1
ATOM 1595 N N . TYR A 1 188 ? -0.321 -10.978 2.545 1.00 95.75 188 TYR A N 1
ATOM 1596 C CA . TYR A 1 188 ? -1.176 -10.420 3.599 1.00 95.75 188 TYR A CA 1
ATOM 1597 C C . TYR A 1 188 ? -2.245 -9.489 3.036 1.00 95.75 188 TYR A C 1
ATOM 1599 O O . TYR A 1 188 ? -3.420 -9.647 3.351 1.00 95.75 188 TYR A O 1
ATOM 1607 N N . ASN A 1 189 ? -1.887 -8.585 2.123 1.00 95.69 189 ASN A N 1
ATOM 1608 C CA . ASN A 1 189 ? -2.859 -7.690 1.492 1.00 95.69 189 ASN A CA 1
ATOM 1609 C C . ASN A 1 189 ? -3.946 -8.472 0.735 1.00 95.69 189 ASN A C 1
ATOM 1611 O O . ASN A 1 189 ? -5.122 -8.097 0.759 1.00 95.69 189 ASN A O 1
ATOM 1615 N N . ARG A 1 190 ? -3.564 -9.573 0.070 1.00 95.62 190 ARG A N 1
ATOM 1616 C CA . ARG A 1 190 ? -4.493 -10.486 -0.608 1.00 95.62 190 ARG A CA 1
ATOM 1617 C C . ARG A 1 190 ? -5.434 -11.153 0.396 1.00 95.62 190 ARG A C 1
ATOM 1619 O O . ARG A 1 190 ? -6.642 -11.145 0.168 1.00 95.62 190 ARG A O 1
ATOM 1626 N N . ARG A 1 191 ? -4.911 -11.682 1.506 1.00 95.75 191 ARG A N 1
ATOM 1627 C CA . ARG A 1 191 ? -5.712 -12.302 2.576 1.00 95.75 191 ARG A CA 1
ATOM 1628 C C . ARG A 1 191 ? -6.658 -11.304 3.239 1.00 95.75 191 ARG A C 1
ATOM 1630 O O . ARG A 1 191 ? -7.832 -11.615 3.402 1.00 95.75 191 ARG A O 1
ATOM 1637 N N . THR A 1 192 ? -6.203 -10.083 3.516 1.00 96.12 192 THR A N 1
ATOM 1638 C CA . THR A 1 192 ? -7.048 -8.999 4.043 1.00 96.12 192 THR A CA 1
ATOM 1639 C C . THR A 1 192 ? -8.197 -8.681 3.090 1.00 96.12 192 THR A C 1
ATOM 1641 O O . THR A 1 192 ? -9.342 -8.585 3.520 1.00 96.12 192 THR A O 1
ATOM 1644 N N . GLN A 1 193 ? -7.932 -8.584 1.781 1.00 95.25 193 GLN A N 1
ATOM 1645 C CA . GLN A 1 193 ? -8.985 -8.386 0.780 1.00 95.25 193 GLN A CA 1
ATOM 1646 C C . GLN A 1 193 ? -9.974 -9.560 0.738 1.00 95.25 193 GLN A C 1
ATOM 1648 O O . GLN A 1 193 ? -11.174 -9.334 0.587 1.00 95.25 193 GLN A O 1
ATOM 1653 N N . GLN A 1 194 ? -9.491 -10.801 0.848 1.00 94.19 194 GLN A N 1
ATOM 1654 C CA . GLN A 1 194 ? -10.352 -11.985 0.888 1.00 94.19 194 GLN A CA 1
ATOM 1655 C C . GLN A 1 194 ? -11.258 -11.969 2.116 1.00 94.19 194 GLN A C 1
ATOM 1657 O O . GLN A 1 194 ? -12.468 -12.112 1.966 1.00 94.19 194 GLN A O 1
ATOM 1662 N N . LEU A 1 195 ? -10.693 -11.717 3.297 1.00 92.88 195 LEU A N 1
ATOM 1663 C CA . LEU A 1 195 ? -11.446 -11.622 4.542 1.00 92.88 195 LEU A CA 1
ATOM 1664 C C . LEU A 1 195 ? -12.470 -10.478 4.494 1.00 92.88 195 LEU A C 1
ATOM 1666 O O . LEU A 1 195 ? -13.613 -10.649 4.908 1.00 92.88 195 LEU A O 1
ATOM 1670 N N . TYR A 1 196 ? -12.095 -9.339 3.905 1.00 93.75 196 TYR A N 1
ATOM 1671 C CA . TYR A 1 196 ? -12.998 -8.207 3.706 1.00 93.75 196 TYR A CA 1
ATOM 1672 C C . TYR A 1 196 ? -14.175 -8.573 2.800 1.00 93.75 196 TYR A C 1
ATOM 1674 O O . TYR A 1 196 ? -15.326 -8.273 3.114 1.00 93.75 196 TYR A O 1
ATOM 1682 N N . ASN A 1 197 ? -13.905 -9.262 1.690 1.00 92.00 197 ASN A N 1
ATOM 1683 C CA . ASN A 1 197 ? -14.944 -9.717 0.770 1.00 92.00 197 ASN A CA 1
ATOM 1684 C C . ASN A 1 197 ? -15.833 -10.805 1.388 1.00 92.00 197 ASN A C 1
ATOM 1686 O O . ASN A 1 197 ? -17.013 -10.863 1.066 1.00 92.00 197 ASN A O 1
ATOM 1690 N N . GLN A 1 198 ? -15.298 -11.661 2.262 1.00 89.62 198 GLN A N 1
ATOM 1691 C CA . GLN A 1 198 ? -16.090 -12.662 2.986 1.00 89.62 198 GLN A CA 1
ATOM 1692 C C . GLN A 1 198 ? -17.075 -12.004 3.960 1.00 89.62 198 GLN A C 1
ATOM 1694 O O . GLN A 1 198 ? -18.215 -12.447 4.061 1.00 89.62 198 GLN A O 1
ATOM 1699 N N . ARG A 1 199 ? -16.651 -10.932 4.642 1.00 87.50 199 ARG A N 1
ATOM 1700 C CA . ARG A 1 199 ? -17.455 -10.224 5.653 1.00 87.50 199 ARG A CA 1
ATOM 1701 C C . ARG A 1 199 ? -18.442 -9.206 5.079 1.00 87.50 199 ARG A C 1
ATOM 1703 O O . ARG A 1 199 ? -19.477 -8.983 5.693 1.00 87.50 199 ARG A O 1
ATOM 1710 N N . ASN A 1 200 ? -18.140 -8.615 3.919 1.00 88.38 200 ASN A N 1
ATOM 1711 C CA . ASN A 1 200 ? -18.952 -7.555 3.292 1.00 88.38 200 ASN A CA 1
ATOM 1712 C C . ASN A 1 200 ? -19.498 -7.922 1.904 1.00 88.38 200 ASN A C 1
ATOM 1714 O O . ASN A 1 200 ? -20.051 -7.075 1.202 1.00 88.38 200 ASN A O 1
ATOM 1718 N N . GLY A 1 201 ? -19.268 -9.150 1.445 1.00 83.75 201 GLY A N 1
ATOM 1719 C CA . GLY A 1 201 ? -19.721 -9.602 0.135 1.00 83.75 201 GLY A CA 1
ATOM 1720 C C . GLY A 1 201 ? -21.232 -9.791 0.073 1.00 83.75 201 GLY A C 1
ATOM 1721 O O . GLY A 1 201 ? -21.913 -9.863 1.087 1.00 83.75 201 GLY A O 1
ATOM 1722 N N . PHE A 1 202 ? -21.757 -9.957 -1.141 1.00 82.69 202 PHE A N 1
ATOM 1723 C CA . PHE A 1 202 ? -23.185 -10.217 -1.360 1.00 82.69 202 PHE A CA 1
ATOM 1724 C C . PHE A 1 202 ? -23.694 -11.466 -0.614 1.00 82.69 202 PHE A C 1
ATOM 1726 O O . PHE A 1 202 ? -24.833 -11.501 -0.167 1.00 82.69 202 PHE A O 1
ATOM 1733 N N . PHE A 1 203 ? -22.833 -12.476 -0.442 1.00 81.00 203 PHE A N 1
ATOM 1734 C CA . PHE A 1 203 ? -23.139 -13.701 0.307 1.00 81.00 203 PHE A CA 1
ATOM 1735 C C . PHE A 1 203 ? -22.752 -13.632 1.797 1.00 81.00 203 PHE A C 1
ATOM 1737 O O . PHE A 1 203 ? -22.817 -14.650 2.495 1.00 81.00 203 PHE A O 1
ATOM 1744 N N . ALA A 1 204 ? -22.339 -12.463 2.297 1.00 78.25 204 ALA A N 1
ATOM 1745 C CA . ALA A 1 204 ? -22.101 -12.264 3.721 1.00 78.25 204 ALA A CA 1
ATOM 1746 C C . ALA A 1 204 ? -23.437 -12.331 4.474 1.00 78.25 204 ALA A C 1
ATOM 1748 O O . ALA A 1 204 ? -24.394 -11.633 4.146 1.00 78.25 204 ALA A O 1
ATOM 1749 N N . GLY A 1 205 ? -23.511 -13.197 5.479 1.00 68.19 205 GLY A N 1
ATOM 1750 C CA . GLY A 1 205 ? -24.730 -13.565 6.203 1.00 68.19 205 GLY A CA 1
ATOM 1751 C C . GLY A 1 205 ? -25.302 -14.921 5.787 1.00 68.19 205 GLY A C 1
ATOM 1752 O O . GLY A 1 205 ? -25.937 -15.572 6.608 1.00 68.19 205 GLY A O 1
ATOM 1753 N N . LEU A 1 206 ? -25.028 -15.382 4.559 1.00 79.50 206 LEU A N 1
ATOM 1754 C CA . LEU A 1 206 ? -25.436 -16.714 4.095 1.00 79.50 206 LEU A CA 1
ATOM 1755 C C . LEU A 1 206 ? -24.330 -17.755 4.315 1.00 79.50 206 LEU A C 1
ATOM 1757 O O . LEU A 1 206 ? -24.577 -18.812 4.883 1.00 79.50 206 LEU A O 1
ATOM 1761 N N . LEU A 1 207 ? -23.114 -17.455 3.846 1.00 80.88 207 LEU A N 1
ATOM 1762 C CA . LEU A 1 207 ? -21.968 -18.378 3.904 1.00 80.88 207 LEU A CA 1
ATOM 1763 C C . LEU A 1 207 ? -20.997 -18.052 5.043 1.00 80.88 207 LEU A C 1
ATOM 1765 O O . LEU A 1 207 ? -20.251 -18.917 5.494 1.00 80.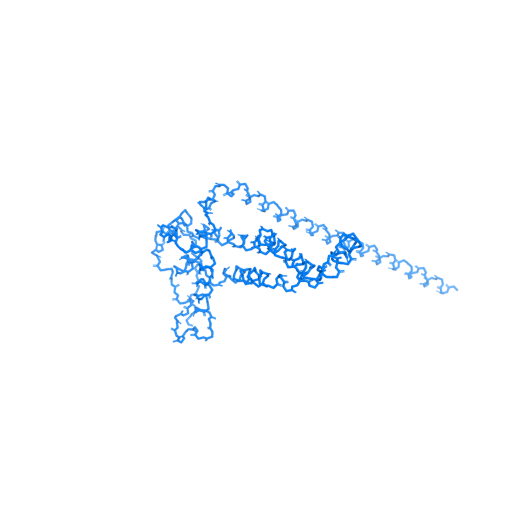88 207 LEU A O 1
ATOM 1769 N N . TYR A 1 208 ? -20.999 -16.797 5.490 1.00 75.12 208 TYR A N 1
ATOM 1770 C CA . TYR A 1 208 ? -20.076 -16.274 6.492 1.00 75.12 208 TYR A CA 1
ATOM 1771 C C . TYR A 1 208 ? -20.811 -15.323 7.440 1.00 75.12 208 TYR A C 1
ATOM 1773 O O . TYR A 1 208 ? -21.722 -14.625 6.995 1.00 75.12 208 TYR A O 1
ATOM 1781 N N . PRO A 1 209 ? -20.426 -15.244 8.723 1.00 68.62 209 PRO A N 1
ATOM 1782 C CA . PRO A 1 209 ? -21.021 -14.295 9.658 1.00 68.62 209 PRO A CA 1
ATOM 1783 C C . PRO A 1 209 ? -20.709 -12.844 9.255 1.00 68.62 209 PRO A C 1
ATOM 1785 O O . PRO A 1 209 ? -19.564 -12.517 8.931 1.00 68.62 209 PRO A O 1
ATOM 1788 N N . GLN A 1 210 ? -21.723 -11.976 9.303 1.00 71.94 210 GLN A N 1
ATOM 1789 C CA . GLN A 1 210 ? -21.574 -10.537 9.062 1.00 71.94 210 GLN A CA 1
ATOM 1790 C C . GLN A 1 210 ? -20.833 -9.852 10.218 1.00 71.94 210 GLN A C 1
ATOM 1792 O O . GLN A 1 210 ? -20.976 -10.231 11.385 1.00 71.94 210 GLN A O 1
ATOM 1797 N N . GLU A 1 211 ? -20.050 -8.824 9.889 1.00 67.06 211 GLU A N 1
ATOM 1798 C CA . GLU A 1 211 ? -19.163 -8.147 10.841 1.00 67.06 211 GLU A CA 1
ATOM 1799 C C . GLU A 1 211 ? -19.912 -7.440 11.981 1.00 67.06 211 GLU A C 1
ATOM 1801 O O . GLU A 1 211 ? -19.479 -7.536 13.131 1.00 67.06 211 GLU A O 1
ATOM 1806 N N . GLU A 1 212 ? -21.065 -6.828 11.680 1.00 59.81 212 GLU A N 1
ATOM 1807 C CA . GLU A 1 212 ? -21.873 -6.004 12.601 1.00 59.81 212 GLU A CA 1
ATOM 1808 C C . GLU A 1 212 ? -22.309 -6.729 13.888 1.00 59.81 212 GLU A C 1
ATOM 1810 O O . GLU A 1 212 ? -22.638 -6.099 14.888 1.00 59.81 212 GLU A O 1
ATOM 1815 N N . SER A 1 213 ? -22.285 -8.063 13.904 1.00 52.97 213 SER A N 1
ATOM 1816 C CA . SER A 1 213 ? -22.813 -8.864 15.016 1.00 52.97 213 SER A CA 1
ATOM 1817 C C . SER A 1 213 ? -21.789 -9.227 16.095 1.00 52.97 213 SER A C 1
ATOM 1819 O O . SER A 1 213 ? -22.117 -9.960 17.032 1.00 52.97 213 SER A O 1
ATOM 1821 N N . SER A 1 214 ? -20.532 -8.784 15.980 1.00 55.94 214 SER A N 1
ATOM 1822 C CA . SER A 1 214 ? -19.451 -9.537 16.613 1.00 55.94 214 SER A CA 1
ATOM 1823 C C . SER A 1 214 ? -18.388 -8.698 17.331 1.00 55.94 214 SER A C 1
ATOM 1825 O O . SER A 1 214 ? -17.735 -7.830 16.760 1.00 55.94 214 SER A O 1
ATOM 1827 N N . ARG A 1 215 ? -18.209 -8.979 18.630 1.00 61.84 215 ARG A N 1
ATOM 1828 C CA . ARG A 1 215 ? -17.193 -8.340 19.481 1.00 61.84 215 ARG A CA 1
ATOM 1829 C C . ARG A 1 215 ? -15.772 -8.717 19.020 1.00 61.84 215 ARG A C 1
ATOM 1831 O O . ARG A 1 215 ? -15.608 -9.765 18.377 1.00 61.84 215 ARG A O 1
ATOM 1838 N N . PRO A 1 216 ? -14.752 -7.905 19.372 1.00 64.44 216 PRO A N 1
ATOM 1839 C CA . PRO A 1 216 ? -13.352 -8.307 19.275 1.00 64.44 216 PRO A CA 1
ATOM 1840 C C . PRO A 1 216 ? -13.165 -9.723 19.819 1.00 64.44 216 PRO A C 1
ATOM 1842 O O . PRO A 1 216 ? -13.705 -10.055 20.873 1.00 64.44 216 PRO A O 1
ATOM 1845 N N . LEU A 1 217 ? -12.431 -10.560 19.085 1.00 63.19 217 LEU A N 1
ATOM 1846 C CA . LEU A 1 217 ? -12.204 -11.964 19.465 1.00 63.19 217 LEU A CA 1
ATOM 1847 C C . LEU A 1 217 ? -11.203 -12.114 20.618 1.00 63.19 217 LEU A C 1
ATOM 1849 O O . LEU A 1 217 ? -11.005 -13.214 21.122 1.00 63.19 217 LEU A O 1
ATOM 1853 N N . VAL A 1 218 ? -10.564 -11.017 21.016 1.00 60.91 218 VAL A N 1
ATOM 1854 C CA . VAL A 1 218 ? -9.611 -10.971 22.119 1.00 60.91 218 VAL A CA 1
ATOM 1855 C C . VAL A 1 218 ? -10.269 -10.259 23.294 1.00 60.91 218 VAL A C 1
ATOM 1857 O O . VAL A 1 218 ? -11.042 -9.317 23.103 1.00 60.91 218 VAL A O 1
ATOM 1860 N N . ASP A 1 219 ? -9.979 -10.743 24.499 1.00 56.12 219 ASP A N 1
ATOM 1861 C CA . ASP A 1 219 ? -10.615 -10.289 25.726 1.00 56.12 219 ASP A CA 1
ATOM 1862 C C . ASP A 1 219 ? -10.432 -8.776 25.898 1.00 56.12 219 ASP A C 1
ATOM 1864 O O . ASP A 1 219 ? -9.330 -8.268 26.076 1.00 56.12 219 ASP A O 1
ATOM 1868 N N . ILE A 1 220 ? -11.527 -8.024 25.802 1.00 51.09 220 ILE A N 1
ATOM 1869 C CA . ILE A 1 220 ? -11.516 -6.553 25.789 1.00 51.09 220 ILE A CA 1
ATOM 1870 C C . ILE A 1 220 ? -10.910 -5.990 27.088 1.00 51.09 220 ILE A C 1
ATOM 1872 O O . ILE A 1 220 ? -10.422 -4.863 27.105 1.00 51.09 220 ILE A O 1
ATOM 1876 N N . ALA A 1 221 ? -10.912 -6.778 28.168 1.00 50.38 221 ALA A N 1
ATOM 1877 C CA . ALA A 1 221 ? -10.308 -6.431 29.449 1.00 50.38 221 ALA A CA 1
ATOM 1878 C C . ALA A 1 221 ? -8.779 -6.234 29.388 1.00 50.38 221 ALA A C 1
ATOM 1880 O O . ALA A 1 221 ? -8.247 -5.515 30.232 1.00 50.38 221 ALA A O 1
ATOM 1881 N N . SER A 1 222 ? -8.079 -6.809 28.399 1.00 56.31 222 SER A N 1
ATOM 1882 C CA . SER A 1 222 ? -6.640 -6.584 28.196 1.00 56.31 222 SER A CA 1
ATOM 1883 C C . SER A 1 222 ? -6.322 -5.342 27.353 1.00 56.31 222 SER A C 1
ATOM 1885 O O . SER A 1 222 ? -5.159 -4.943 27.281 1.00 56.31 222 SER A O 1
ATOM 1887 N N . PHE A 1 223 ? -7.326 -4.688 26.754 1.00 50.81 223 PHE A N 1
ATOM 1888 C CA . PHE A 1 223 ? -7.135 -3.492 25.929 1.00 50.81 223 PHE A CA 1
ATOM 1889 C C . PHE A 1 223 ? -7.660 -2.231 26.630 1.00 50.81 223 PHE A C 1
ATOM 1891 O O . PHE A 1 223 ? -8.826 -2.181 27.038 1.00 50.81 223 PHE A O 1
ATOM 1898 N N . PRO A 1 224 ? -6.844 -1.171 26.776 1.00 46.84 224 PRO A N 1
ATOM 1899 C CA . PRO A 1 224 ? -7.292 0.055 27.420 1.00 46.84 224 PRO A CA 1
ATOM 1900 C C . PRO A 1 224 ? -8.414 0.737 26.612 1.00 46.84 224 PRO A C 1
ATOM 1902 O O . PRO A 1 224 ? -8.329 0.938 25.405 1.00 46.84 224 PRO A O 1
ATOM 1905 N N . LYS A 1 225 ? -9.495 1.073 27.328 1.00 53.09 225 LYS A N 1
ATOM 1906 C CA . LYS A 1 225 ? -10.772 1.649 26.868 1.00 53.09 225 LYS A CA 1
ATOM 1907 C C . LYS A 1 225 ? -10.629 2.767 25.822 1.00 53.09 225 LYS A C 1
ATOM 1909 O O . LYS A 1 225 ? -10.327 3.892 26.193 1.00 53.09 225 LYS A O 1
ATOM 1914 N N . ASN A 1 226 ? -11.015 2.476 24.576 1.00 49.91 226 ASN A N 1
ATOM 1915 C CA . ASN A 1 226 ? -11.627 3.412 23.611 1.00 49.91 226 ASN A CA 1
ATOM 1916 C C . ASN A 1 226 ? -12.488 2.671 22.561 1.00 49.91 226 ASN A C 1
ATOM 1918 O O . ASN A 1 226 ? -12.607 3.091 21.411 1.00 49.91 226 ASN A O 1
ATOM 1922 N N . LEU A 1 227 ? -13.113 1.547 22.930 1.00 52.69 227 LEU A N 1
ATOM 1923 C CA . LEU A 1 227 ? -14.092 0.909 22.049 1.00 52.69 227 LEU A CA 1
ATOM 1924 C C . LEU A 1 227 ? -15.309 1.825 21.911 1.00 52.69 227 LEU A C 1
ATOM 1926 O O . LEU A 1 227 ? -15.990 2.125 22.896 1.00 52.69 227 LEU A O 1
ATOM 1930 N N . HIS A 1 228 ? -15.581 2.260 20.681 1.00 45.44 228 HIS A N 1
ATOM 1931 C CA . HIS A 1 228 ? -16.843 2.890 20.319 1.00 45.44 228 HIS A CA 1
ATOM 1932 C C . HIS A 1 228 ? -17.985 2.011 20.848 1.00 45.44 228 HIS A C 1
ATOM 1934 O O . HIS A 1 228 ? -18.137 0.866 20.428 1.00 45.44 228 HIS A O 1
ATOM 1940 N N . LYS A 1 229 ? -18.777 2.529 21.796 1.00 44.53 229 LYS A N 1
ATOM 1941 C CA . LYS A 1 229 ? -20.039 1.899 22.195 1.00 44.53 229 LYS A CA 1
ATOM 1942 C C . LYS A 1 229 ? -20.977 1.946 20.991 1.00 44.53 229 LYS A C 1
ATOM 1944 O O . LYS A 1 229 ? -21.653 2.950 20.783 1.00 44.53 229 LYS A O 1
ATOM 1949 N N . GLU A 1 230 ? -21.001 0.895 20.185 1.00 49.84 230 GLU A N 1
ATOM 1950 C CA . GLU A 1 230 ? -22.021 0.748 19.153 1.00 49.84 230 GLU A CA 1
ATOM 1951 C C . GLU A 1 230 ? -23.370 0.427 19.803 1.00 49.84 230 GLU A C 1
ATOM 1953 O O . GLU A 1 230 ? -23.469 -0.377 20.735 1.00 49.84 230 GLU A O 1
ATOM 1958 N N . LYS A 1 231 ? -24.423 1.107 19.333 1.00 39.84 231 LYS A N 1
ATOM 1959 C CA . LYS A 1 231 ? -25.805 0.727 19.623 1.00 39.84 231 LYS A CA 1
ATOM 1960 C C . LYS A 1 231 ? -26.105 -0.526 18.809 1.00 39.84 231 LYS A C 1
ATOM 1962 O O . LYS A 1 231 ? -26.119 -0.460 17.588 1.00 39.84 231 LYS A O 1
ATOM 1967 N N . LEU A 1 232 ? -26.387 -1.627 19.496 1.00 38.97 232 LEU A N 1
ATOM 1968 C CA . LEU A 1 232 ? -26.985 -2.817 18.899 1.00 38.97 232 LEU A CA 1
ATOM 1969 C C . LEU A 1 232 ? -28.354 -2.432 18.320 1.00 38.97 232 LEU A C 1
ATOM 1971 O O . LEU A 1 232 ? -29.302 -2.203 19.075 1.00 38.97 232 LEU A O 1
ATOM 1975 N N . THR A 1 233 ? -28.465 -2.330 17.000 1.00 38.47 233 THR A N 1
ATOM 1976 C CA . THR A 1 233 ? -29.761 -2.423 16.322 1.00 38.47 233 THR A CA 1
ATOM 1977 C C . THR A 1 233 ? -30.104 -3.899 16.168 1.00 38.47 233 THR A C 1
ATOM 1979 O O . THR A 1 233 ? -29.285 -4.674 15.682 1.00 38.47 233 THR A O 1
ATOM 1982 N N . LYS A 1 234 ? -31.274 -4.267 16.699 1.00 34.00 234 LYS A N 1
ATOM 1983 C CA . LYS A 1 234 ? -31.862 -5.608 16.627 1.00 34.00 234 LYS A CA 1
ATOM 1984 C C . LYS A 1 234 ? -32.292 -5.955 15.211 1.00 34.00 234 LYS A C 1
ATOM 1986 O O . LYS A 1 234 ? -32.757 -5.021 14.521 1.00 34.00 234 LYS A O 1
#

Secondary structure (DSSP, 8-state):
-HHHHHHHHHHHHHHHHHHHHHHHHHHHHHHHHHHHHHHHHHHHHHHHHHTTSTTTT--HHHHHHHHHHHHHTTSS-TTTHHHHHHHHHHHHHHHHHHHHHHHHHHHHTGGGSHHHHHHHTTS-HHHHHHHHHHHHHHHHHHHHHH-HHHHHHHHHHHHHHHHHHHHHGGGGGGGSTT--TT--HHHHHHHHHHHHHHHHSTTBTTTB--GGG---SS-GGGS-S---------